Protein AF-L5KT37-F1 (afdb_monomer_lite)

Foldseek 3Di:
DADAACPQVVHRCFLGPPDDFDAPDQDDAPVSPDHHQQNDQPDDDVRHHDDDVVVCCVPPVDDDLVPDDDDQPDALVLLVVLVVVLVVRDDDDDPDDPDDPDDADDPNVDPDPGVPDDDPPPCCLPPRPCVVLPDVSCCVPPNDDPDDDSPDRSGHHPCCNVPDSCPSVSVDRQWFAAADPVRHGDPPDDIDGVVRVPPPCVCCVVVNDTCSVVDDRPDDDDDDD

InterPro domains:
  IPR010255 Haem peroxidase superfamily [SSF48113] (10-214)
  IPR019791 Haem peroxidase, animal-type [PF03098] (9-122)
  IPR019791 Haem peroxidase, animal-type [PR00457] (23-34)
  IPR019791 Haem peroxidase, animal-type [PR00457] (77-92)
  IPR019791 Haem peroxidase, animal-type [PR00457] (162-172)
  IPR019791 Haem peroxidase, animal-type [PS50292] (1-225)
  IPR037120 Haem peroxidase domain superfamily, animal type [G3DSA:1.10.640.10] (5-121)
  IPR037120 Haem peroxidase domain superfamily, animal type [G3DSA:1.10.640.10] (122-216)

Sequence (225 aa):
MRALACFCRDHPRWGASNTALARWLPPVYEDGISEPRGWNPHFLYHGVPLPPVREVTRQVIEVSNEAVTEDDQYTDMLMAWGQYIGHDIAFTPQSVSEAPFGGGADCQLTCENRNPCFPIQIITLRDYVPSILGPEAFGQHVGPYKGYDPTVDPTVSNVFSTAAFRFGHTTVHPVVRRLNASFQEQPGLPPLSLQDAFFSPWRLLKEGTPATLLSLPPQGGAWPP

Radius of gyration: 21.3 Å; chains: 1; bounding box: 50×44×59 Å

Secondary structure (DSSP, 8-state):
----TTSSSSSTTTT-TTSPPB-SS----SSSSSPPTTSSTT--BTTBPPPPHHHHIIIII---GGGPPPPSS--HHHHHHHHHHHHHH-----S----PPS----TTS--S-BTTB----HHIIIIIHHHHHHHHHHHHHT-S-----TTS--PPBHHHHHTGGGGGGGG--SEE--B-TTSSBPTT-PPEEGGGTTT-HHHHHHH---GGGT---SS--PPP-

Organism: Pteropus alecto (NCBI:txid9402)

pLDDT: mean 79.52, std 17.59, range [30.75, 96.69]

Structure (mmCIF, N/CA/C/O backbone):
data_AF-L5KT37-F1
#
_entry.id   AF-L5KT37-F1
#
loop_
_atom_site.group_PDB
_atom_site.id
_atom_site.type_symbol
_atom_site.label_atom_id
_atom_site.label_alt_id
_atom_site.label_comp_id
_atom_site.label_asym_id
_atom_site.label_entity_id
_atom_site.label_seq_id
_atom_site.pdbx_PDB_ins_code
_atom_site.Cartn_x
_atom_site.Cartn_y
_atom_site.Cartn_z
_atom_site.occupancy
_atom_site.B_iso_or_equiv
_atom_site.auth_seq_id
_atom_site.auth_comp_id
_atom_site.auth_asym_id
_atom_site.auth_atom_id
_atom_site.pdbx_PDB_model_num
ATOM 1 N N . MET A 1 1 ? 6.566 12.242 1.525 1.00 46.34 1 MET A N 1
ATOM 2 C CA . MET A 1 1 ? 7.588 11.190 1.384 1.00 46.34 1 MET A CA 1
ATOM 3 C C . MET A 1 1 ? 8.948 11.839 1.216 1.00 46.34 1 MET A C 1
ATOM 5 O O . MET A 1 1 ? 9.106 12.623 0.286 1.00 46.34 1 MET A O 1
ATOM 9 N N . ARG A 1 2 ? 9.884 11.609 2.138 1.00 51.75 2 ARG A N 1
ATOM 10 C CA . ARG A 1 2 ? 11.256 12.129 2.052 1.00 51.75 2 ARG A CA 1
ATOM 11 C C . ARG A 1 2 ? 12.192 10.939 2.217 1.00 51.75 2 ARG A C 1
ATOM 13 O O . ARG A 1 2 ? 12.167 10.311 3.263 1.00 51.75 2 ARG A O 1
ATOM 20 N N . ALA A 1 3 ? 12.973 10.638 1.190 1.00 59.03 3 ALA A N 1
ATOM 21 C CA . ALA A 1 3 ? 14.002 9.608 1.235 1.00 59.03 3 ALA A CA 1
ATOM 22 C C . ALA A 1 3 ? 15.359 10.260 0.955 1.00 59.03 3 ALA A C 1
ATOM 24 O O . ALA A 1 3 ? 15.425 11.238 0.200 1.00 59.03 3 ALA A O 1
ATOM 25 N N . LEU A 1 4 ? 16.420 9.771 1.605 1.00 57.66 4 LEU A N 1
ATOM 26 C CA . LEU A 1 4 ? 17.750 10.372 1.513 1.00 57.66 4 LEU A CA 1
ATOM 27 C C . LEU A 1 4 ? 18.311 10.223 0.093 1.00 57.66 4 LEU A C 1
ATOM 29 O O . LEU A 1 4 ? 18.540 9.115 -0.386 1.00 57.66 4 LEU A O 1
ATOM 33 N N . ALA A 1 5 ? 18.600 11.352 -0.555 1.00 62.25 5 ALA A N 1
ATOM 34 C CA . ALA A 1 5 ? 19.515 11.361 -1.689 1.00 62.25 5 ALA A CA 1
ATOM 35 C C . ALA A 1 5 ? 20.927 10.968 -1.217 1.00 62.25 5 ALA A C 1
ATOM 37 O O . ALA A 1 5 ? 21.286 11.198 -0.061 1.00 62.25 5 ALA A O 1
ATOM 38 N N . CYS A 1 6 ? 21.731 10.397 -2.117 1.00 66.38 6 CYS A N 1
ATOM 39 C CA . CYS A 1 6 ? 23.115 9.977 -1.855 1.00 66.38 6 CYS A CA 1
ATOM 40 C C . CYS A 1 6 ? 23.292 8.812 -0.859 1.00 66.38 6 CYS A C 1
ATOM 42 O O . CYS A 1 6 ? 24.422 8.558 -0.446 1.00 66.38 6 CYS A O 1
ATOM 44 N N . PHE A 1 7 ? 22.227 8.077 -0.507 1.00 72.56 7 PHE A N 1
ATOM 45 C CA . PHE A 1 7 ? 22.347 6.837 0.274 1.00 72.56 7 PHE A CA 1
ATOM 46 C C . PHE A 1 7 ? 23.227 5.804 -0.454 1.00 72.56 7 PHE A C 1
ATOM 48 O O . PHE A 1 7 ? 24.207 5.307 0.099 1.00 72.56 7 PHE A O 1
ATOM 55 N N . CYS A 1 8 ? 22.942 5.563 -1.737 1.00 78.94 8 CYS A N 1
ATOM 56 C CA . CYS A 1 8 ? 23.810 4.795 -2.624 1.00 78.94 8 CYS A CA 1
ATOM 57 C C . CYS A 1 8 ? 24.826 5.737 -3.284 1.00 78.94 8 CYS A C 1
ATOM 59 O O . CYS A 1 8 ? 24.467 6.545 -4.142 1.00 78.94 8 CYS A O 1
ATOM 61 N N . ARG A 1 9 ? 26.105 5.640 -2.896 1.00 79.56 9 ARG A N 1
ATOM 62 C CA . ARG A 1 9 ? 27.172 6.540 -3.375 1.00 79.56 9 ARG A CA 1
ATOM 63 C C . ARG A 1 9 ? 27.336 6.523 -4.897 1.00 79.56 9 ARG A C 1
ATOM 65 O O . ARG A 1 9 ? 27.486 7.581 -5.500 1.00 79.56 9 ARG A O 1
ATOM 72 N N . ASP A 1 10 ? 27.280 5.337 -5.494 1.00 84.44 10 ASP A N 1
ATOM 73 C CA . ASP A 1 10 ? 27.489 5.148 -6.934 1.00 84.44 10 ASP A CA 1
ATOM 74 C C . ASP A 1 10 ? 26.217 5.446 -7.748 1.00 84.44 10 ASP A C 1
ATOM 76 O O . ASP A 1 10 ? 26.286 5.788 -8.929 1.00 84.44 10 ASP A O 1
ATOM 80 N N . HIS A 1 11 ? 25.052 5.421 -7.089 1.00 85.69 11 HIS A N 1
ATOM 81 C CA . HIS A 1 11 ? 23.747 5.732 -7.671 1.00 85.69 11 HIS A CA 1
ATOM 82 C C . HIS A 1 11 ? 22.968 6.728 -6.792 1.00 85.69 11 HIS A C 1
ATOM 84 O O . HIS A 1 11 ? 21.988 6.356 -6.146 1.00 85.69 11 HIS A O 1
ATOM 90 N N . PRO A 1 12 ? 23.333 8.027 -6.785 1.00 82.44 12 PRO A N 1
ATOM 91 C CA . PRO A 1 12 ? 22.829 8.991 -5.796 1.00 82.44 12 PRO A CA 1
ATOM 92 C C . PRO A 1 12 ? 21.312 9.233 -5.794 1.00 82.44 12 PRO A C 1
ATOM 94 O O . PRO A 1 12 ? 20.793 9.852 -4.864 1.00 82.44 12 PRO A O 1
ATOM 97 N N . ARG A 1 13 ? 20.604 8.798 -6.846 1.00 81.75 13 ARG A N 1
ATOM 98 C CA . ARG A 1 13 ? 19.145 8.931 -6.993 1.00 81.75 13 ARG A CA 1
ATOM 99 C C . ARG A 1 13 ? 18.363 7.673 -6.620 1.00 81.75 13 ARG A C 1
ATOM 101 O O . ARG A 1 13 ? 17.139 7.749 -6.554 1.00 81.75 13 ARG A O 1
ATOM 108 N N . TRP A 1 14 ? 19.025 6.542 -6.407 1.00 87.06 14 TRP A N 1
ATOM 109 C CA . TRP A 1 14 ? 18.347 5.311 -6.016 1.00 87.06 14 TRP A CA 1
ATOM 110 C C . TRP A 1 14 ? 17.658 5.469 -4.667 1.00 87.06 14 TRP A C 1
ATOM 112 O O . TRP A 1 14 ? 18.252 5.963 -3.709 1.00 87.06 14 TRP A O 1
ATOM 122 N N . GLY A 1 15 ? 16.376 5.103 -4.627 1.00 81.00 15 GLY A N 1
ATOM 123 C CA . GLY A 1 15 ? 15.530 5.276 -3.449 1.00 81.00 15 GLY A CA 1
ATOM 124 C C . GLY A 1 15 ? 15.210 6.731 -3.083 1.00 81.00 15 GLY A C 1
ATOM 125 O O . GLY A 1 15 ? 14.507 6.946 -2.104 1.00 81.00 15 GLY A O 1
ATOM 126 N N . ALA A 1 16 ? 15.676 7.739 -3.831 1.00 80.88 16 ALA A N 1
ATOM 127 C CA . ALA A 1 16 ? 15.421 9.139 -3.499 1.00 80.88 16 ALA A CA 1
ATOM 128 C C . ALA A 1 16 ? 13.946 9.515 -3.738 1.00 80.88 16 ALA A C 1
ATOM 130 O O . ALA A 1 16 ? 13.315 9.066 -4.697 1.00 80.88 16 ALA A O 1
ATOM 131 N N . SER A 1 17 ? 13.386 10.391 -2.900 1.00 82.25 17 SER A N 1
ATOM 132 C CA . SER A 1 17 ? 11.999 10.853 -3.062 1.00 82.25 17 SER A CA 1
ATOM 133 C C . SER A 1 17 ? 11.811 11.667 -4.345 1.00 82.25 17 SER A C 1
ATOM 135 O O . SER A 1 17 ? 12.748 12.307 -4.818 1.00 82.25 17 SER A O 1
ATOM 137 N N . ASN A 1 18 ? 10.575 11.720 -4.854 1.00 81.44 18 ASN A N 1
ATOM 138 C CA . ASN A 1 18 ? 10.211 12.422 -6.095 1.00 81.44 18 ASN A CA 1
ATOM 139 C C . ASN A 1 18 ? 10.959 11.907 -7.339 1.00 81.44 18 ASN A C 1
ATOM 141 O O . ASN A 1 18 ? 11.189 12.650 -8.292 1.00 81.44 18 ASN A O 1
ATOM 145 N N . THR A 1 19 ? 11.327 10.627 -7.333 1.00 84.06 19 THR A N 1
ATOM 146 C CA . THR A 1 19 ? 11.845 9.909 -8.499 1.00 84.06 19 THR A CA 1
ATOM 147 C C . THR A 1 19 ? 10.800 8.923 -9.022 1.00 84.06 19 THR A C 1
ATOM 149 O O . THR A 1 19 ? 9.806 8.627 -8.354 1.00 84.06 19 THR A O 1
ATOM 152 N N . ALA A 1 20 ? 10.977 8.459 -10.259 1.00 88.38 20 ALA A N 1
ATOM 153 C CA . ALA A 1 20 ? 10.081 7.471 -10.844 1.00 88.38 20 ALA A CA 1
ATOM 154 C C . ALA A 1 20 ? 10.207 6.124 -10.115 1.00 88.38 20 ALA A C 1
ATOM 156 O O . ALA A 1 20 ? 11.307 5.701 -9.771 1.00 88.38 20 ALA A O 1
ATOM 157 N N . LEU A 1 21 ? 9.080 5.431 -9.942 1.00 91.62 21 LEU A N 1
ATOM 158 C CA . LEU A 1 21 ? 9.068 4.060 -9.431 1.00 91.62 21 LEU A CA 1
ATOM 159 C C . LEU A 1 21 ? 9.808 3.123 -10.394 1.00 91.62 21 LEU A C 1
ATOM 161 O O . LEU A 1 21 ? 9.685 3.256 -11.618 1.00 91.62 21 LEU A O 1
ATOM 165 N N . ALA A 1 22 ? 10.505 2.128 -9.846 1.00 94.56 22 ALA A N 1
ATOM 166 C CA . ALA A 1 22 ? 11.183 1.114 -10.640 1.00 94.56 22 ALA A CA 1
ATOM 167 C C . ALA A 1 22 ? 10.171 0.280 -11.442 1.00 94.56 22 ALA A C 1
ATOM 169 O O . ALA A 1 22 ? 9.074 -0.041 -10.973 1.00 94.56 22 ALA A O 1
ATOM 170 N N . ARG A 1 23 ? 10.535 -0.111 -12.664 1.00 95.31 23 ARG A N 1
ATOM 171 C CA . ARG A 1 23 ? 9.732 -1.020 -13.491 1.00 95.31 23 ARG A CA 1
ATOM 172 C C . ARG A 1 23 ? 10.445 -2.360 -13.602 1.00 95.31 23 ARG A C 1
ATOM 174 O O . ARG A 1 23 ? 11.443 -2.466 -14.299 1.00 95.31 23 ARG A O 1
ATOM 181 N N . TRP A 1 24 ? 9.919 -3.375 -12.919 1.00 95.50 24 TRP A N 1
ATOM 182 C CA . TRP A 1 24 ? 10.447 -4.745 -12.996 1.00 95.50 24 TRP A CA 1
ATOM 183 C C . TRP A 1 24 ? 10.088 -5.450 -14.307 1.00 95.50 24 TRP A C 1
ATOM 185 O O . TRP A 1 24 ? 10.783 -6.368 -14.722 1.00 95.50 24 TRP A O 1
ATOM 195 N N . LEU A 1 25 ? 9.020 -5.001 -14.972 1.00 96.50 25 LEU A N 1
ATOM 196 C CA . LEU A 1 25 ? 8.625 -5.426 -16.311 1.00 96.50 25 LEU A CA 1
ATOM 197 C C . LEU A 1 25 ? 8.336 -4.193 -17.180 1.00 96.50 25 LEU A C 1
ATOM 199 O O . LEU A 1 25 ? 7.956 -3.146 -16.633 1.00 96.50 25 LEU A O 1
ATOM 203 N N . PRO A 1 26 ? 8.479 -4.296 -18.517 1.00 96.69 26 PRO A N 1
ATOM 204 C CA . PRO A 1 26 ? 8.072 -3.234 -19.428 1.00 96.69 26 PRO A CA 1
ATOM 205 C C . PRO A 1 26 ? 6.610 -2.815 -19.194 1.00 96.69 26 PRO A C 1
ATOM 207 O O . PRO A 1 26 ? 5.760 -3.676 -18.950 1.00 96.69 26 PRO A O 1
ATOM 210 N N . PRO A 1 27 ? 6.292 -1.508 -19.246 1.00 94.94 27 PRO A N 1
ATOM 211 C CA . PRO A 1 27 ? 4.916 -1.050 -19.117 1.00 94.94 27 PRO A CA 1
ATOM 212 C C . PRO A 1 27 ? 4.071 -1.524 -20.299 1.00 94.94 27 PRO A C 1
ATOM 214 O O . PRO A 1 27 ? 4.565 -1.632 -21.419 1.00 94.94 27 PRO A O 1
ATOM 217 N N . VAL A 1 28 ? 2.781 -1.755 -20.053 1.00 94.94 28 VAL A N 1
ATOM 218 C CA . VAL A 1 28 ? 1.844 -2.178 -21.094 1.00 94.94 28 VAL A CA 1
ATOM 219 C C . VAL A 1 28 ? 0.640 -1.244 -21.112 1.00 94.94 28 VAL A C 1
ATOM 221 O O . VAL A 1 28 ? -0.269 -1.365 -20.292 1.00 94.94 28 VAL A O 1
ATOM 224 N N . TYR A 1 29 ? 0.667 -0.318 -22.062 1.00 92.06 29 TYR A N 1
ATOM 225 C CA . TYR A 1 29 ? -0.398 0.639 -22.360 1.00 92.06 29 TYR A CA 1
ATOM 226 C C . TYR A 1 29 ? -1.150 0.214 -23.627 1.00 92.06 29 TYR A C 1
ATOM 228 O O . TYR A 1 29 ? -0.643 -0.602 -24.398 1.00 92.06 29 TYR A O 1
ATOM 236 N N . GLU A 1 30 ? -2.361 0.726 -23.824 1.00 90.56 30 GLU A N 1
ATOM 237 C CA . GLU A 1 30 ? -3.210 0.405 -24.981 1.00 90.56 30 GLU A CA 1
ATOM 238 C C . GLU A 1 30 ? -2.618 0.942 -26.294 1.00 90.56 30 GLU A C 1
ATOM 240 O O . GLU A 1 30 ? -2.572 0.224 -27.290 1.00 90.56 30 GLU A O 1
ATOM 245 N N . ASP A 1 31 ? -2.057 2.153 -26.251 1.00 86.00 31 ASP A N 1
ATOM 246 C CA . ASP A 1 31 ? -1.315 2.818 -27.335 1.00 86.00 31 ASP A CA 1
ATOM 247 C C . ASP A 1 31 ? 0.192 2.477 -27.347 1.00 86.00 31 ASP A C 1
ATOM 249 O O . ASP A 1 31 ? 0.950 2.969 -28.183 1.00 86.00 31 ASP A O 1
ATOM 253 N N . GLY A 1 32 ? 0.653 1.663 -26.391 1.00 90.75 32 GLY A N 1
ATOM 254 C CA . GLY A 1 32 ? 2.066 1.343 -26.179 1.00 90.75 32 GLY A CA 1
ATOM 255 C C . GLY A 1 32 ? 2.894 2.438 -25.492 1.00 90.75 32 GLY A C 1
ATOM 256 O O . GLY A 1 32 ? 4.088 2.227 -25.276 1.00 90.75 32 GLY A O 1
ATOM 257 N N . ILE A 1 33 ? 2.296 3.572 -25.114 1.00 87.12 33 ILE A N 1
ATOM 258 C CA . ILE A 1 33 ? 3.009 4.722 -24.538 1.00 87.12 33 ILE A CA 1
ATOM 259 C C . ILE A 1 33 ? 2.409 5.153 -23.198 1.00 87.12 33 ILE A C 1
ATOM 261 O O . ILE A 1 33 ? 3.142 5.229 -22.208 1.00 87.12 33 ILE A O 1
ATOM 265 N N . SER A 1 34 ? 1.116 5.473 -23.153 1.00 82.81 34 SER A N 1
ATOM 266 C CA . SER A 1 34 ? 0.513 6.144 -21.994 1.00 82.81 34 SER A CA 1
ATOM 267 C C . SER A 1 34 ? -0.980 5.901 -21.784 1.00 82.81 34 SER A C 1
ATOM 269 O O . SER A 1 34 ? -1.449 6.060 -20.653 1.00 82.81 34 SER A O 1
ATOM 271 N N . GLU A 1 35 ? -1.725 5.499 -22.815 1.00 86.88 35 GLU A N 1
ATOM 272 C CA . GLU A 1 35 ? -3.158 5.236 -22.686 1.00 86.88 35 GLU A CA 1
ATOM 273 C C . GLU A 1 35 ? -3.387 4.002 -21.800 1.00 86.88 35 GLU A C 1
ATOM 275 O O . GLU A 1 35 ? -2.890 2.908 -22.101 1.00 86.88 35 GLU A O 1
ATOM 280 N N . PRO A 1 36 ? -4.108 4.129 -20.671 1.00 88.62 36 PRO A N 1
ATOM 281 C CA . PRO A 1 36 ? -4.397 2.980 -19.830 1.00 88.62 36 PRO A CA 1
ATOM 282 C C . PRO A 1 36 ? -5.270 1.982 -20.594 1.00 88.62 36 PRO A C 1
ATOM 284 O O . PRO A 1 36 ? -6.112 2.352 -21.407 1.00 88.62 36 PRO A O 1
ATOM 287 N N . ARG A 1 37 ? -5.102 0.693 -20.299 1.00 90.38 37 ARG A N 1
ATOM 288 C CA . ARG A 1 37 ? -5.942 -0.345 -20.901 1.00 90.38 37 ARG A CA 1
ATOM 289 C C . ARG A 1 37 ? -7.419 -0.130 -20.561 1.00 90.38 37 ARG A C 1
ATOM 291 O O . ARG A 1 37 ? -7.751 0.071 -19.392 1.00 90.38 37 ARG A O 1
ATOM 298 N N . GLY A 1 38 ? -8.287 -0.224 -21.568 1.00 86.12 38 GLY A N 1
ATOM 299 C CA . GLY A 1 38 ? -9.720 0.040 -21.430 1.00 86.12 38 GLY A CA 1
ATOM 300 C C . GLY A 1 38 ? -10.100 1.508 -21.645 1.00 86.12 38 GLY A C 1
ATOM 301 O O . GLY A 1 38 ? -11.254 1.863 -21.411 1.00 86.12 38 GLY A O 1
ATOM 302 N N . TRP A 1 39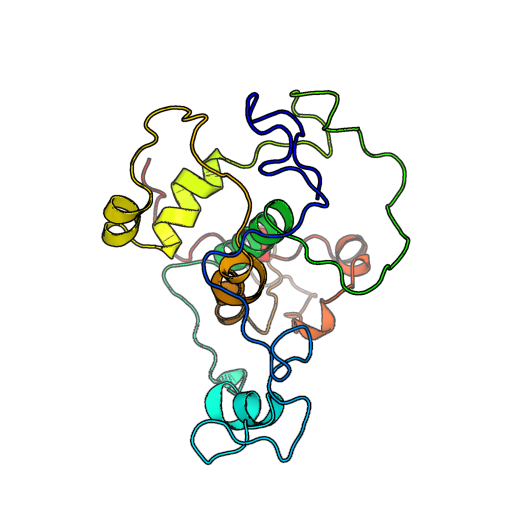 ? -9.158 2.351 -22.087 1.00 85.75 39 TRP A N 1
ATOM 303 C CA . TRP A 1 39 ? -9.435 3.724 -22.511 1.00 85.75 39 TRP A CA 1
ATOM 304 C C . TRP A 1 39 ? -10.385 3.757 -23.715 1.00 85.75 39 TRP A C 1
ATOM 306 O O . TRP A 1 39 ? -11.364 4.504 -23.705 1.00 85.75 39 TRP A O 1
ATOM 316 N N . ASN A 1 40 ? -10.149 2.898 -24.711 1.00 85.25 40 ASN A N 1
ATOM 317 C CA . ASN A 1 40 ? -10.991 2.756 -25.892 1.00 85.25 40 ASN A CA 1
ATOM 318 C C . ASN A 1 40 ? -11.979 1.575 -25.726 1.00 85.25 40 ASN A C 1
ATOM 320 O O . ASN A 1 40 ? -11.566 0.415 -25.798 1.00 85.25 40 ASN A O 1
ATOM 324 N N . PRO A 1 41 ? -13.304 1.812 -25.594 1.00 79.25 41 PRO A N 1
ATOM 325 C CA . PRO A 1 41 ? -14.290 0.757 -25.298 1.00 79.25 41 PRO A CA 1
ATOM 326 C C . PRO A 1 41 ? -14.428 -0.337 -26.368 1.00 79.25 41 PRO A C 1
ATOM 328 O O . PRO A 1 41 ? -14.957 -1.412 -26.097 1.00 79.25 41 PRO A O 1
ATOM 331 N N . HIS A 1 42 ? -13.991 -0.053 -27.596 1.00 87.00 42 HIS A N 1
ATOM 332 C CA . HIS A 1 42 ? -14.036 -0.984 -28.726 1.00 87.00 42 HIS A CA 1
ATOM 333 C C . HIS A 1 42 ? -12.725 -1.754 -28.927 1.00 87.00 42 HIS A C 1
ATOM 335 O O . HIS A 1 42 ? -12.666 -2.629 -29.793 1.00 87.00 42 HIS A O 1
ATOM 341 N N . PHE A 1 43 ? -11.675 -1.436 -28.165 1.00 89.62 43 PHE A N 1
ATOM 342 C CA . PHE A 1 43 ? -10.403 -2.141 -28.255 1.00 89.62 43 PHE A CA 1
ATOM 343 C C . PHE A 1 43 ? -10.532 -3.534 -27.632 1.00 89.62 43 PHE A C 1
ATOM 345 O O . PHE A 1 43 ? -11.040 -3.698 -26.521 1.00 89.62 43 PHE A O 1
ATOM 352 N N . LEU A 1 44 ? -10.071 -4.554 -28.359 1.00 94.31 44 LEU A N 1
ATOM 353 C CA . LEU A 1 44 ? -10.210 -5.951 -27.960 1.00 94.31 44 LEU A CA 1
ATOM 354 C C . LEU A 1 44 ? -8.874 -6.528 -27.497 1.00 94.31 44 LEU A C 1
ATOM 356 O O . LEU A 1 44 ? -7.854 -6.429 -28.175 1.00 94.31 44 LEU A O 1
ATOM 360 N N . TYR A 1 45 ? -8.920 -7.228 -26.373 1.00 92.88 45 TYR A N 1
ATOM 361 C CA . TYR A 1 45 ? -7.820 -7.979 -25.790 1.00 92.88 45 TYR A CA 1
ATOM 362 C C . TYR A 1 45 ? -8.140 -9.466 -25.937 1.00 92.88 45 TYR A C 1
ATOM 364 O O . TYR A 1 45 ? -9.087 -9.958 -25.334 1.00 92.88 45 TYR A O 1
ATOM 372 N N . HIS A 1 46 ? -7.392 -10.188 -26.778 1.00 94.69 46 HIS A N 1
ATOM 373 C CA . HIS A 1 46 ? -7.674 -11.600 -27.095 1.00 94.69 46 HIS A CA 1
ATOM 374 C C . HIS A 1 46 ? -9.126 -11.856 -27.557 1.00 94.69 46 HIS A C 1
ATOM 376 O O . HIS A 1 46 ? -9.726 -12.875 -27.231 1.00 94.69 46 HIS A O 1
ATOM 382 N N . GLY A 1 47 ? -9.690 -10.921 -28.331 1.00 95.31 47 GLY A N 1
ATOM 383 C CA . GLY A 1 47 ? -11.040 -11.030 -28.893 1.00 95.31 47 GLY A CA 1
ATOM 384 C C . GLY A 1 47 ? -12.173 -10.539 -27.987 1.00 95.31 47 GLY A C 1
ATOM 385 O O . GLY A 1 47 ? -13.322 -10.585 -28.415 1.00 95.31 47 GLY A O 1
ATOM 386 N N . VAL A 1 48 ? -11.878 -10.036 -26.781 1.00 94.81 48 VAL A N 1
ATOM 387 C CA . VAL A 1 48 ? -12.889 -9.510 -25.846 1.00 94.81 48 VAL A CA 1
ATOM 388 C C . VAL A 1 48 ? -12.536 -8.103 -25.347 1.00 94.81 48 VAL A C 1
ATOM 390 O O . VAL A 1 48 ? -11.354 -7.805 -25.171 1.00 94.81 48 VAL A O 1
ATOM 393 N N . PRO A 1 49 ? -13.516 -7.209 -25.120 1.00 92.31 49 PRO A N 1
ATOM 394 C CA . PRO A 1 49 ? -13.253 -5.935 -24.459 1.00 92.31 49 PRO A CA 1
ATOM 395 C C . PRO A 1 49 ? -12.937 -6.164 -22.977 1.00 92.31 49 PRO A C 1
ATOM 397 O O . PRO A 1 49 ? -13.384 -7.143 -22.375 1.00 92.31 49 PRO A O 1
ATOM 400 N N . LEU A 1 50 ? -12.186 -5.248 -22.365 1.00 92.62 50 LEU A N 1
ATOM 401 C CA . LEU A 1 50 ? -11.996 -5.285 -20.916 1.00 92.62 50 LEU A CA 1
ATOM 402 C C . LEU A 1 50 ? -13.289 -4.873 -20.201 1.00 92.62 50 LEU A C 1
ATOM 404 O O . LEU A 1 50 ? -13.924 -3.899 -20.613 1.00 92.62 50 LEU A O 1
ATOM 408 N N . PRO A 1 51 ? -13.677 -5.572 -19.120 1.00 91.44 51 PRO A N 1
ATOM 409 C CA . PRO A 1 51 ? -14.840 -5.181 -18.344 1.00 91.44 51 PRO A CA 1
ATOM 410 C C . PRO A 1 51 ? -14.576 -3.857 -17.605 1.00 91.44 51 PRO A C 1
ATOM 412 O O . PRO A 1 51 ? -13.450 -3.610 -17.155 1.00 91.44 51 PRO A O 1
ATOM 415 N N . PRO A 1 52 ? -15.604 -3.017 -17.396 1.00 90.56 52 PRO A N 1
ATOM 416 C CA . PRO A 1 52 ? -15.501 -1.874 -16.501 1.00 90.56 52 PRO A CA 1
ATOM 417 C C . PRO A 1 52 ? -15.069 -2.315 -15.097 1.00 90.56 52 PRO A C 1
ATOM 419 O O . PRO A 1 52 ? -15.659 -3.223 -14.513 1.00 90.56 52 PRO A O 1
ATOM 422 N N . VAL A 1 53 ? -14.097 -1.623 -14.496 1.00 90.56 53 VAL A N 1
ATOM 423 C CA . VAL A 1 53 ? -13.569 -1.980 -13.161 1.00 90.56 53 VAL A CA 1
ATOM 424 C C . VAL A 1 53 ? -14.679 -2.036 -12.103 1.00 90.56 53 VAL A C 1
ATOM 426 O O . VAL A 1 53 ? -14.676 -2.918 -11.249 1.00 90.56 53 VAL A O 1
ATOM 429 N N . ARG A 1 54 ? -15.688 -1.155 -12.195 1.00 87.44 54 ARG A N 1
ATOM 430 C CA . ARG A 1 54 ? -16.843 -1.175 -11.285 1.00 87.44 54 ARG A CA 1
ATOM 431 C C . ARG A 1 54 ? -17.671 -2.451 -11.417 1.00 87.44 54 ARG A C 1
ATOM 433 O O . ARG A 1 54 ? -18.218 -2.906 -10.421 1.00 87.44 54 ARG A O 1
ATOM 440 N N . GLU A 1 55 ? -17.790 -3.011 -12.615 1.00 92.62 55 GLU A N 1
ATOM 441 C CA . GLU A 1 55 ? -18.504 -4.270 -12.824 1.00 92.62 55 GLU A CA 1
ATOM 442 C C . GLU A 1 55 ? -17.744 -5.442 -12.210 1.00 92.62 55 GLU A C 1
ATOM 444 O O . GLU A 1 55 ? -18.351 -6.236 -11.497 1.00 92.62 55 GLU A O 1
ATOM 449 N N . VAL A 1 56 ? -16.417 -5.474 -12.375 1.00 93.06 56 VAL A N 1
ATOM 450 C CA . VAL A 1 56 ? -15.557 -6.450 -11.691 1.00 93.06 56 VAL A CA 1
ATOM 451 C C . VAL A 1 56 ? -15.733 -6.346 -10.176 1.00 93.06 56 VAL A C 1
ATOM 453 O O . VAL A 1 56 ? -15.937 -7.361 -9.519 1.00 93.06 56 VAL A O 1
ATOM 456 N N . THR A 1 57 ? -15.741 -5.132 -9.610 1.00 92.56 57 THR A N 1
ATOM 457 C CA . THR A 1 57 ? -16.007 -4.949 -8.175 1.00 92.56 57 THR A CA 1
ATOM 458 C C . THR A 1 57 ? -17.359 -5.531 -7.774 1.00 92.56 57 THR A C 1
ATOM 460 O O . THR A 1 57 ? -17.406 -6.307 -6.829 1.00 92.56 57 THR A O 1
ATOM 463 N N . ARG A 1 58 ? -18.440 -5.202 -8.493 1.00 92.69 58 ARG A N 1
ATOM 464 C CA . ARG A 1 58 ? -19.787 -5.688 -8.152 1.00 92.69 58 ARG A CA 1
ATOM 465 C C . ARG A 1 58 ? -19.935 -7.205 -8.255 1.00 92.69 58 ARG A C 1
ATOM 467 O O . ARG A 1 58 ? -20.696 -7.798 -7.508 1.00 92.69 58 ARG A O 1
ATOM 474 N N . GLN A 1 59 ? -19.276 -7.827 -9.229 1.00 95.06 59 GLN A N 1
ATOM 475 C CA . GLN A 1 59 ? -19.462 -9.255 -9.504 1.00 95.06 59 GLN A CA 1
ATOM 476 C C . GLN A 1 59 ? -18.493 -10.151 -8.731 1.00 95.06 59 GLN A C 1
ATOM 478 O O . GLN A 1 59 ? -18.808 -11.316 -8.511 1.00 95.06 59 GLN A O 1
ATOM 483 N N . VAL A 1 60 ? -17.317 -9.637 -8.355 1.00 94.56 60 VAL A N 1
ATOM 484 C CA . VAL A 1 60 ? -16.230 -10.451 -7.785 1.00 94.56 60 VAL A CA 1
ATOM 485 C C . VAL A 1 60 ? -15.889 -10.062 -6.347 1.00 94.56 60 VAL A C 1
ATOM 487 O O . VAL A 1 60 ? -15.523 -10.931 -5.565 1.00 94.56 60 VAL A O 1
ATOM 490 N N . ILE A 1 61 ? -15.966 -8.774 -5.997 1.00 92.00 61 ILE A N 1
ATOM 491 C CA . ILE A 1 61 ? -15.455 -8.248 -4.716 1.00 92.00 61 ILE A CA 1
ATOM 492 C C . ILE A 1 61 ? -16.591 -7.890 -3.751 1.00 92.00 61 ILE A C 1
ATOM 494 O O . ILE A 1 61 ? -16.404 -7.942 -2.540 1.00 92.00 61 ILE A O 1
ATOM 498 N N . GLU A 1 62 ? -17.751 -7.482 -4.269 1.00 91.75 62 GLU A N 1
ATOM 499 C CA . GLU A 1 62 ? -18.876 -7.018 -3.461 1.00 91.75 62 GLU A CA 1
ATOM 500 C C . GLU A 1 62 ? -19.366 -8.113 -2.508 1.00 91.75 62 GLU A C 1
ATOM 502 O O . GLU A 1 62 ? -19.772 -9.199 -2.918 1.00 91.75 62 GLU A O 1
ATOM 507 N N . VAL A 1 63 ? -19.332 -7.790 -1.218 1.00 89.69 63 VAL A N 1
ATOM 508 C CA . VAL A 1 63 ? -19.784 -8.631 -0.113 1.00 89.69 63 VAL A CA 1
ATOM 509 C C . VAL A 1 63 ? -20.526 -7.746 0.883 1.00 89.69 63 VAL A C 1
ATOM 511 O O . VAL A 1 63 ? -20.207 -6.563 1.026 1.00 89.69 63 VAL A O 1
ATOM 514 N N . SER A 1 64 ? -21.554 -8.288 1.537 1.00 89.56 64 SER A N 1
ATOM 515 C CA . SER A 1 64 ? -22.305 -7.535 2.541 1.00 89.56 64 SER A CA 1
ATOM 516 C C . SER A 1 64 ? -21.491 -7.394 3.830 1.00 89.56 64 SER A C 1
ATOM 518 O O . SER A 1 64 ? -20.697 -8.272 4.173 1.00 89.56 64 SER A O 1
ATOM 520 N N . ASN A 1 65 ? -21.696 -6.302 4.572 1.00 87.75 65 ASN A N 1
ATOM 521 C CA . ASN A 1 65 ? -20.981 -6.075 5.832 1.00 87.75 65 ASN A CA 1
ATOM 522 C C . ASN A 1 65 ? -21.324 -7.136 6.892 1.00 87.75 65 ASN A C 1
ATOM 524 O O . ASN A 1 65 ? -20.521 -7.395 7.780 1.00 87.75 65 ASN A O 1
ATOM 528 N N . GLU A 1 66 ? -22.494 -7.766 6.793 1.00 86.12 66 GLU A N 1
ATOM 529 C CA . GLU A 1 66 ? -22.940 -8.844 7.683 1.00 86.12 66 GLU A CA 1
ATOM 530 C C . GLU A 1 66 ? -22.203 -10.166 7.428 1.00 86.12 66 GLU A C 1
ATOM 532 O O . GLU A 1 66 ? -22.196 -11.037 8.294 1.00 86.12 66 GLU A O 1
ATOM 537 N N . ALA A 1 67 ? -21.598 -10.324 6.248 1.00 88.06 67 ALA A N 1
ATOM 538 C CA . ALA A 1 67 ? -20.817 -11.500 5.877 1.00 88.06 67 ALA A CA 1
ATOM 539 C C . ALA A 1 67 ? -19.313 -11.341 6.171 1.00 88.06 67 ALA A C 1
ATOM 541 O O . ALA A 1 67 ? -18.542 -12.259 5.895 1.00 88.06 67 ALA A O 1
ATOM 542 N N . VAL A 1 68 ? -18.888 -10.196 6.722 1.00 87.50 68 VAL A N 1
ATOM 543 C CA . VAL A 1 68 ? -17.498 -9.973 7.137 1.00 87.50 68 VAL A CA 1
ATOM 544 C C . VAL A 1 68 ? -17.166 -10.888 8.314 1.00 87.50 68 VAL A C 1
ATOM 546 O O . VAL A 1 68 ? -17.861 -10.900 9.329 1.00 87.50 68 VAL A O 1
ATOM 549 N N . THR A 1 69 ? -16.091 -11.655 8.171 1.00 88.56 69 THR A N 1
ATOM 550 C CA . THR A 1 69 ? -15.544 -12.520 9.219 1.00 88.56 69 THR A CA 1
ATOM 551 C C . THR A 1 69 ? -14.363 -11.840 9.898 1.00 88.56 69 THR A C 1
ATOM 553 O O . THR A 1 69 ? -13.534 -11.232 9.224 1.00 88.56 69 THR A O 1
ATOM 556 N N . GLU A 1 70 ? -14.267 -11.978 11.217 1.00 86.81 70 GLU A N 1
ATOM 557 C CA . GLU A 1 70 ? -13.096 -11.543 11.986 1.00 86.81 70 GLU A CA 1
ATOM 558 C C . GLU A 1 70 ? -11.915 -12.498 11.745 1.00 86.81 70 GLU A C 1
ATOM 560 O O . GLU A 1 70 ? -12.110 -13.694 11.511 1.00 86.81 70 GLU A O 1
ATOM 565 N N . ASP A 1 71 ? -10.699 -11.962 11.821 1.00 86.75 71 ASP A N 1
ATOM 566 C CA . ASP A 1 71 ? -9.460 -12.740 11.833 1.00 86.75 71 ASP A CA 1
ATOM 567 C C . ASP A 1 71 ? -9.102 -13.063 13.293 1.00 86.75 71 ASP A C 1
ATOM 569 O O . ASP A 1 71 ? -9.058 -12.172 14.144 1.00 86.75 71 ASP A O 1
ATOM 573 N N . ASP A 1 72 ? -8.907 -14.342 13.615 1.00 88.38 72 ASP A N 1
ATOM 574 C CA . ASP A 1 72 ? -8.600 -14.794 14.976 1.00 88.38 72 ASP A CA 1
ATOM 575 C C . ASP A 1 72 ? -7.094 -14.800 15.290 1.00 88.38 72 ASP A C 1
ATOM 577 O O . ASP A 1 72 ? -6.705 -14.998 16.445 1.00 88.38 72 ASP A O 1
ATOM 581 N N . GLN A 1 73 ? -6.247 -14.547 14.291 1.00 87.62 73 GLN A N 1
ATOM 582 C CA . GLN A 1 73 ? -4.789 -14.541 14.409 1.00 87.62 73 GLN A CA 1
ATOM 583 C C . GLN A 1 73 ? -4.222 -13.122 14.470 1.00 87.62 73 GLN A C 1
ATOM 585 O O . GLN A 1 73 ? -3.238 -12.878 15.177 1.00 87.62 73 GLN A O 1
ATOM 590 N N . TYR A 1 74 ? -4.837 -12.181 13.754 1.00 88.00 74 TYR A N 1
ATOM 591 C CA . TYR A 1 74 ? -4.331 -10.821 13.602 1.00 88.00 74 TYR A CA 1
ATOM 592 C C . TYR A 1 74 ? -5.314 -9.766 14.100 1.00 88.00 74 TYR A C 1
ATOM 594 O O . TYR A 1 74 ? -6.526 -9.890 13.979 1.00 88.00 74 TYR A O 1
ATOM 602 N N . THR A 1 75 ? -4.777 -8.676 14.650 1.00 87.69 75 THR A N 1
ATOM 603 C CA . THR A 1 75 ? -5.590 -7.528 15.067 1.00 87.69 75 THR A CA 1
ATOM 604 C C . THR A 1 75 ? -5.705 -6.494 13.956 1.00 87.69 75 THR A C 1
ATOM 606 O O . THR A 1 75 ? -4.895 -6.463 13.027 1.00 87.69 75 THR A O 1
ATOM 609 N N . ASP A 1 76 ? -6.639 -5.551 14.114 1.00 86.81 76 ASP A N 1
ATOM 610 C CA . ASP A 1 76 ? -6.781 -4.389 13.225 1.00 86.81 76 ASP A CA 1
ATOM 611 C C . ASP A 1 76 ? -5.481 -3.557 13.109 1.00 86.81 76 ASP A C 1
ATOM 613 O O . ASP A 1 76 ? -5.300 -2.788 12.158 1.00 86.81 76 ASP A O 1
ATOM 617 N N . MET A 1 77 ? -4.540 -3.721 14.052 1.00 87.19 77 MET A N 1
ATOM 618 C CA . MET A 1 77 ? -3.209 -3.116 13.979 1.00 87.19 77 MET A CA 1
ATOM 619 C C . MET A 1 77 ? -2.410 -3.608 12.767 1.00 87.19 77 MET A C 1
ATOM 621 O O . MET A 1 77 ? -1.611 -2.840 12.238 1.00 87.19 77 MET A O 1
ATOM 625 N N . LEU A 1 78 ? -2.629 -4.839 12.286 1.00 89.81 78 LEU A N 1
ATOM 626 C CA . LEU A 1 78 ? -1.976 -5.343 11.073 1.00 89.81 78 LEU A CA 1
ATOM 627 C C . LEU A 1 78 ? -2.298 -4.436 9.876 1.00 89.81 78 LEU A C 1
ATOM 629 O O . LEU A 1 78 ? -1.397 -3.980 9.172 1.00 89.81 78 LEU A O 1
ATOM 633 N N . MET A 1 79 ? -3.579 -4.111 9.690 1.00 90.94 79 MET A N 1
ATOM 634 C CA . MET A 1 79 ? -4.039 -3.209 8.634 1.00 90.94 79 MET A CA 1
ATOM 635 C C . MET A 1 79 ? -3.489 -1.790 8.829 1.00 90.94 79 MET A C 1
ATOM 637 O O . MET A 1 79 ? -2.917 -1.214 7.899 1.00 90.94 79 MET A O 1
ATOM 641 N N . ALA A 1 80 ? -3.600 -1.244 10.045 1.00 89.19 80 ALA A N 1
ATOM 642 C CA . ALA A 1 80 ? -3.141 0.113 10.343 1.00 89.19 80 ALA A CA 1
ATOM 643 C C . ALA A 1 80 ? -1.622 0.272 10.141 1.00 89.19 80 ALA A C 1
ATOM 645 O O . ALA A 1 80 ? -1.172 1.261 9.554 1.00 89.19 80 ALA A O 1
ATOM 646 N N . TRP A 1 81 ? -0.830 -0.715 10.573 1.00 89.88 81 TRP A N 1
ATOM 647 C CA . TRP A 1 81 ? 0.618 -0.743 10.364 1.00 89.88 81 TRP A CA 1
ATOM 648 C C . TRP A 1 81 ? 0.968 -0.881 8.881 1.00 89.88 81 TRP A C 1
ATOM 650 O O . TRP A 1 81 ? 1.836 -0.162 8.387 1.00 89.88 81 TRP A O 1
ATOM 660 N N . GLY A 1 82 ? 0.249 -1.731 8.141 1.00 90.88 82 GLY A N 1
ATOM 661 C CA . GLY A 1 82 ? 0.393 -1.851 6.691 1.00 90.88 82 GLY A CA 1
ATOM 662 C C . GLY A 1 82 ? 0.163 -0.525 5.966 1.00 90.88 82 GLY A C 1
ATOM 663 O O . GLY A 1 82 ? 0.982 -0.124 5.138 1.00 90.88 82 GLY A O 1
ATOM 664 N N . GLN A 1 83 ? -0.890 0.213 6.326 1.00 89.75 83 GLN A N 1
ATOM 665 C CA . GLN A 1 83 ? -1.149 1.543 5.768 1.00 89.75 83 GLN A CA 1
ATOM 666 C C . GLN A 1 83 ? -0.054 2.554 6.147 1.00 89.75 83 GLN A C 1
ATOM 668 O O . GLN A 1 83 ? 0.400 3.317 5.292 1.00 89.75 83 GLN A O 1
ATOM 673 N N . TYR A 1 84 ? 0.398 2.542 7.405 1.00 87.38 84 TYR A N 1
ATOM 674 C CA . TYR A 1 84 ? 1.471 3.413 7.887 1.00 87.38 84 TYR A CA 1
ATOM 675 C C . TYR A 1 84 ? 2.779 3.201 7.112 1.00 87.38 84 TYR A C 1
ATOM 677 O O . TYR A 1 84 ? 3.345 4.161 6.590 1.00 87.38 84 TYR A O 1
ATOM 685 N N . ILE A 1 85 ? 3.210 1.946 6.950 1.00 86.38 85 ILE A N 1
ATOM 6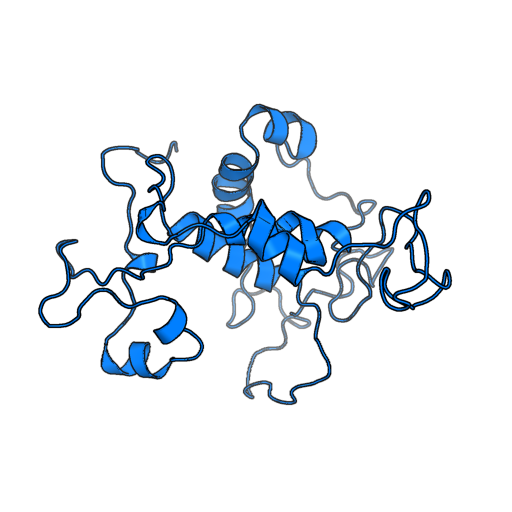86 C CA . ILE A 1 85 ? 4.405 1.593 6.172 1.00 86.38 85 ILE A CA 1
ATOM 687 C C . ILE A 1 85 ? 4.214 1.871 4.683 1.00 86.38 85 ILE A C 1
ATOM 689 O O . ILE A 1 85 ? 5.134 2.356 4.028 1.00 86.38 85 ILE A O 1
ATOM 693 N N . GLY A 1 86 ? 3.019 1.637 4.139 1.00 84.38 86 GLY A N 1
ATOM 694 C CA . GLY A 1 86 ? 2.709 1.990 2.754 1.00 84.38 86 GLY A CA 1
ATOM 695 C C . GLY A 1 86 ? 2.951 3.474 2.490 1.00 84.38 86 GLY A C 1
ATOM 696 O O . GLY A 1 86 ? 3.590 3.827 1.501 1.00 84.38 86 GLY A O 1
ATOM 697 N N . HIS A 1 87 ? 2.525 4.330 3.422 1.00 84.75 87 HIS A N 1
ATOM 698 C CA . HIS A 1 87 ? 2.737 5.777 3.365 1.00 84.75 87 HIS A CA 1
ATOM 699 C C . HIS A 1 87 ? 4.182 6.226 3.635 1.00 84.75 87 HIS A C 1
ATOM 701 O O . HIS A 1 87 ? 4.516 7.361 3.285 1.00 84.75 87 HIS A O 1
ATOM 707 N N . ASP A 1 88 ? 5.028 5.379 4.224 1.00 81.00 88 ASP A N 1
ATOM 708 C CA . ASP A 1 88 ? 6.469 5.625 4.360 1.00 81.00 88 ASP A CA 1
ATOM 709 C C . ASP A 1 88 ? 7.230 5.241 3.078 1.00 81.00 88 ASP A C 1
ATOM 711 O O . ASP A 1 88 ? 8.071 5.999 2.593 1.00 81.00 88 ASP A O 1
ATOM 715 N N . ILE A 1 89 ? 6.865 4.104 2.473 1.00 81.00 89 ILE A N 1
ATOM 716 C CA . ILE A 1 89 ? 7.560 3.514 1.321 1.00 81.00 89 ILE A CA 1
ATOM 717 C C . ILE A 1 89 ? 7.185 4.194 0.001 1.00 81.00 89 ILE A C 1
ATOM 719 O O . ILE A 1 89 ? 8.068 4.529 -0.790 1.00 81.00 89 ILE A O 1
ATOM 723 N N . ALA A 1 90 ? 5.891 4.365 -0.290 1.00 74.56 90 ALA A N 1
ATOM 724 C CA . ALA A 1 90 ? 5.459 4.957 -1.554 1.00 74.56 90 ALA A CA 1
ATOM 725 C C . ALA A 1 90 ? 4.203 5.838 -1.456 1.00 74.56 90 ALA A C 1
ATOM 727 O O . ALA A 1 90 ? 3.173 5.468 -0.905 1.00 74.56 90 ALA A O 1
ATOM 728 N N . PHE A 1 91 ? 4.266 7.008 -2.090 1.00 78.06 91 PHE A N 1
ATOM 729 C CA . PHE A 1 91 ? 3.113 7.860 -2.352 1.00 78.06 91 PHE A CA 1
ATOM 730 C C . PHE A 1 91 ? 3.149 8.271 -3.820 1.00 78.06 91 PHE A C 1
ATOM 732 O O . PHE A 1 91 ? 4.088 8.935 -4.258 1.00 78.06 91 PHE A O 1
ATOM 739 N N . THR A 1 92 ? 2.147 7.855 -4.596 1.00 65.62 92 THR A N 1
ATOM 740 C CA . THR A 1 92 ? 1.980 8.284 -5.990 1.00 65.62 92 THR A CA 1
ATOM 741 C C . THR A 1 92 ? 1.000 9.454 -6.015 1.00 65.62 92 THR A C 1
ATOM 743 O O . THR A 1 92 ? -0.205 9.217 -5.911 1.00 65.62 92 THR A O 1
ATOM 746 N N . PRO A 1 93 ? 1.477 10.710 -6.099 1.00 62.66 93 PRO A N 1
ATOM 747 C CA . PRO A 1 93 ? 0.584 11.858 -6.113 1.00 62.66 93 PRO A CA 1
ATOM 748 C C . PRO A 1 93 ? -0.309 11.796 -7.355 1.00 62.66 93 PRO A C 1
ATOM 750 O O . PRO A 1 93 ? 0.176 11.681 -8.479 1.00 62.66 93 PRO A O 1
ATOM 753 N N . GLN A 1 94 ? -1.619 11.890 -7.154 1.00 50.25 94 GLN A N 1
ATOM 754 C CA . GLN A 1 94 ? -2.538 12.345 -8.197 1.00 50.25 94 GLN A CA 1
ATOM 755 C C . GLN A 1 94 ? -2.494 13.884 -8.180 1.00 50.25 94 GLN A C 1
ATOM 757 O O . GLN A 1 94 ? -2.242 14.447 -7.118 1.00 50.25 94 GLN A O 1
ATOM 762 N N . SER A 1 95 ? -2.614 14.537 -9.344 1.00 37.19 95 SER A N 1
ATOM 763 C CA . SER A 1 95 ? -2.456 15.993 -9.580 1.00 37.19 95 SER A CA 1
ATOM 764 C C . SER A 1 95 ? -2.580 16.893 -8.335 1.00 37.19 95 SER A C 1
ATOM 766 O O . SER A 1 95 ? -3.572 16.826 -7.614 1.00 37.19 95 SER A O 1
ATOM 768 N N . VAL A 1 96 ? -1.560 17.733 -8.124 1.00 37.44 96 VAL A N 1
ATOM 769 C CA . VAL A 1 96 ? -1.237 18.461 -6.883 1.00 37.44 96 VAL A CA 1
ATOM 770 C C . VAL A 1 96 ? -2.430 19.040 -6.107 1.00 37.44 96 VAL A C 1
ATOM 772 O O . VAL A 1 96 ? -3.136 19.925 -6.575 1.00 37.44 96 VAL A O 1
ATOM 775 N N . SER A 1 97 ? -2.557 18.618 -4.847 1.00 33.19 97 SER A N 1
ATOM 776 C CA . SER A 1 97 ? -3.075 19.470 -3.776 1.00 33.19 97 SER A CA 1
ATOM 777 C C . SER A 1 97 ? -1.877 20.145 -3.106 1.00 33.19 97 SER A C 1
ATOM 779 O O . SER A 1 97 ? -1.083 19.484 -2.434 1.00 33.19 97 SER A O 1
ATOM 781 N N . GLU A 1 98 ? -1.728 21.455 -3.296 1.00 41.28 98 GLU A N 1
ATOM 782 C CA . GLU A 1 98 ? -0.735 22.278 -2.599 1.00 41.28 98 GLU A CA 1
ATOM 783 C C . GLU A 1 98 ? -1.161 22.510 -1.144 1.00 41.28 98 GLU A C 1
ATOM 785 O O . GLU A 1 98 ? -1.829 23.487 -0.822 1.00 41.28 98 GLU A O 1
ATOM 790 N N . ALA A 1 99 ? -0.783 21.607 -0.240 1.00 39.59 99 ALA A N 1
ATOM 791 C CA . ALA A 1 99 ? -0.762 21.918 1.188 1.00 39.59 99 ALA A CA 1
ATOM 792 C C . ALA A 1 99 ? 0.219 21.012 1.946 1.00 39.59 99 ALA A C 1
ATOM 794 O O . ALA A 1 99 ? -0.181 19.977 2.482 1.00 39.59 99 ALA A O 1
ATOM 795 N N . PRO A 1 100 ? 1.508 21.373 2.065 1.00 50.59 100 PRO A N 1
ATOM 796 C CA . PRO A 1 100 ? 2.309 20.896 3.173 1.00 50.59 100 PRO A CA 1
ATOM 797 C C . PRO A 1 100 ? 2.061 21.824 4.367 1.00 50.59 100 PRO A C 1
ATOM 799 O O . PRO A 1 100 ? 2.361 23.016 4.311 1.00 50.59 100 PRO A O 1
ATOM 802 N N . PHE A 1 101 ? 1.527 21.275 5.460 1.00 48.28 101 PHE A N 1
ATOM 803 C CA . PHE A 1 101 ? 1.567 21.930 6.766 1.00 48.28 101 PHE A CA 1
ATOM 804 C C . PHE A 1 101 ? 3.012 22.377 7.046 1.00 48.28 101 PHE A C 1
ATOM 806 O O . PHE A 1 101 ? 3.942 21.568 7.045 1.00 48.28 101 PHE A O 1
ATOM 813 N N . GLY A 1 102 ? 3.198 23.689 7.193 1.00 45.38 102 GLY A N 1
ATOM 814 C CA . GLY A 1 102 ? 4.505 24.315 7.339 1.00 45.38 102 GLY A CA 1
ATOM 815 C C . GLY A 1 102 ? 5.219 23.896 8.626 1.00 45.38 102 GLY A C 1
ATOM 816 O O . GLY A 1 102 ? 4.599 23.794 9.681 1.00 45.38 102 GLY A O 1
ATOM 817 N N . GLY A 1 103 ? 6.539 23.702 8.534 1.00 52.97 103 GLY A N 1
ATOM 818 C CA . GLY A 1 103 ? 7.436 23.694 9.699 1.00 52.97 103 GLY A CA 1
ATOM 819 C C . GLY A 1 103 ? 8.155 22.385 10.052 1.00 52.97 103 GLY A C 1
ATOM 820 O O . GLY A 1 103 ? 8.790 22.335 11.099 1.00 52.97 103 GLY A O 1
ATOM 821 N N . GLY A 1 104 ? 8.095 21.333 9.229 1.00 55.59 104 GLY A N 1
ATOM 822 C CA . GLY A 1 104 ? 8.830 20.081 9.489 1.00 55.59 104 GLY A CA 1
ATOM 823 C C . GLY A 1 104 ? 10.328 20.152 9.149 1.00 55.59 104 GLY A C 1
ATOM 824 O O . GLY A 1 104 ? 10.702 20.757 8.142 1.00 55.59 104 GLY A O 1
ATOM 825 N N . ALA A 1 105 ? 11.175 19.506 9.963 1.00 56.78 105 ALA A N 1
ATOM 826 C CA . ALA A 1 105 ? 12.623 19.401 9.751 1.00 56.78 105 ALA A CA 1
ATOM 827 C C . ALA A 1 105 ? 12.985 18.799 8.377 1.00 56.78 105 ALA A C 1
ATOM 829 O O . ALA A 1 105 ? 12.244 17.981 7.823 1.00 56.78 105 ALA A O 1
ATOM 830 N N . ASP A 1 106 ? 14.137 19.195 7.825 1.00 57.59 106 ASP A N 1
ATOM 831 C CA . ASP A 1 106 ? 14.655 18.611 6.591 1.00 57.59 106 ASP A CA 1
ATOM 832 C C . ASP A 1 106 ? 15.452 17.330 6.848 1.00 57.59 106 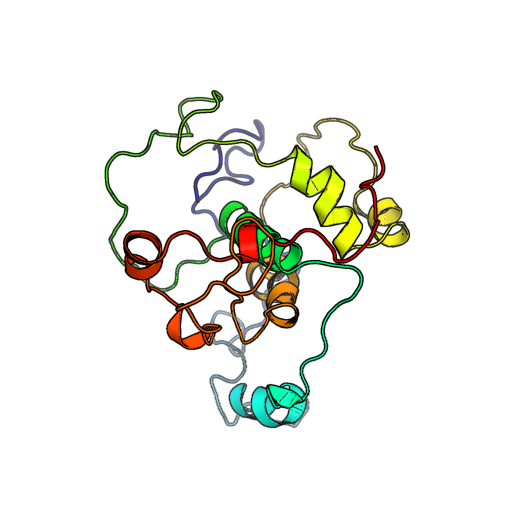ASP A C 1
ATOM 834 O O . ASP A 1 106 ? 16.621 17.376 7.225 1.00 57.59 106 ASP A O 1
ATOM 838 N N . CYS A 1 107 ? 14.810 16.179 6.621 1.00 53.66 107 CYS A N 1
ATOM 839 C CA . CYS A 1 107 ? 15.426 14.858 6.771 1.00 53.66 107 CYS A CA 1
ATOM 840 C C . CYS A 1 107 ? 16.614 14.615 5.821 1.00 53.66 107 CYS A C 1
ATOM 842 O O . CYS A 1 107 ? 17.312 13.621 5.981 1.00 53.66 107 CYS A O 1
ATOM 844 N N . GLN A 1 108 ? 16.867 15.493 4.842 1.00 51.00 108 GLN A N 1
ATOM 845 C CA . GLN A 1 108 ? 18.088 15.428 4.028 1.00 51.00 108 GLN A CA 1
ATOM 846 C C . GLN A 1 108 ? 19.338 15.910 4.779 1.00 51.00 108 GLN A C 1
ATOM 848 O O . GLN A 1 108 ? 20.453 15.634 4.344 1.00 51.00 108 GLN A O 1
ATOM 853 N N . LEU A 1 109 ? 19.166 16.633 5.891 1.00 58.56 109 LEU A N 1
ATOM 854 C CA . LEU A 1 109 ? 20.252 17.303 6.610 1.00 58.56 109 LEU A CA 1
ATOM 855 C C . LEU A 1 109 ? 20.577 16.660 7.967 1.00 58.56 109 LEU A C 1
ATOM 857 O O . LEU A 1 109 ? 21.436 17.168 8.686 1.00 58.56 109 LEU A O 1
ATOM 861 N N . THR A 1 110 ? 19.896 15.575 8.353 1.00 53.47 110 THR A N 1
ATOM 862 C CA . THR A 1 110 ? 20.132 14.907 9.641 1.00 53.47 110 THR A CA 1
ATOM 863 C C . THR A 1 110 ? 19.752 13.426 9.620 1.00 53.47 110 THR A C 1
ATOM 865 O O . THR A 1 110 ? 18.759 13.039 9.010 1.00 53.47 110 THR A O 1
ATOM 868 N N . CYS A 1 111 ? 20.541 12.613 10.328 1.00 52.38 111 CYS A N 1
ATOM 869 C CA . CYS A 1 111 ? 20.264 11.200 10.613 1.00 52.38 111 CYS A CA 1
ATOM 870 C C . CYS A 1 111 ? 19.729 10.985 12.044 1.00 52.38 111 CYS A C 1
ATOM 872 O O . CYS A 1 111 ? 19.602 9.848 12.495 1.00 52.38 111 CYS A O 1
ATOM 874 N N . GLU A 1 112 ? 19.471 12.063 12.789 1.00 52.91 112 GLU A N 1
ATOM 875 C CA . GLU A 1 112 ? 18.964 12.002 14.159 1.00 52.91 112 GLU A CA 1
ATOM 876 C C . GLU A 1 112 ? 17.450 11.757 14.184 1.00 52.91 112 GLU A C 1
ATOM 878 O O . GLU A 1 112 ? 16.709 12.229 13.321 1.00 52.91 112 GLU A O 1
ATOM 883 N N . ASN A 1 113 ? 16.982 11.057 15.220 1.00 50.94 113 ASN A N 1
ATOM 884 C CA . ASN A 1 113 ? 15.564 10.794 15.457 1.00 50.94 113 ASN A CA 1
ATOM 885 C C . ASN A 1 113 ? 14.842 12.099 15.835 1.00 50.94 113 ASN A C 1
ATOM 887 O O . ASN A 1 113 ? 14.823 12.500 17.002 1.00 50.94 113 ASN A O 1
ATOM 891 N N . ARG A 1 114 ? 14.280 12.801 14.850 1.00 53.28 114 ARG A N 1
ATOM 892 C CA . ARG A 1 114 ? 13.721 14.143 15.039 1.00 53.28 114 ARG A CA 1
ATOM 893 C C . ARG A 1 114 ? 12.475 14.297 14.194 1.00 53.28 114 ARG A C 1
ATOM 895 O O . ARG A 1 114 ? 12.556 14.160 12.987 1.00 53.28 114 ARG A O 1
ATOM 902 N N . ASN A 1 115 ? 11.341 14.635 14.803 1.00 44.41 115 ASN A N 1
ATOM 903 C CA . ASN A 1 115 ? 10.073 14.822 14.090 1.00 44.41 115 ASN A CA 1
ATOM 904 C C . ASN A 1 115 ? 10.250 15.720 12.835 1.00 44.41 115 ASN A C 1
ATOM 906 O O . ASN A 1 115 ? 10.719 16.854 12.991 1.00 44.41 115 ASN A O 1
ATOM 910 N N . PRO A 1 116 ? 9.906 15.257 11.609 1.00 49.75 116 PRO A N 1
ATOM 911 C CA . PRO A 1 116 ? 9.178 14.021 11.257 1.00 49.75 116 PRO A CA 1
ATOM 912 C C . PRO A 1 116 ? 10.047 12.811 10.830 1.00 49.75 116 PRO A C 1
ATOM 914 O O . PRO A 1 116 ? 9.514 11.827 10.328 1.00 49.75 116 PRO A O 1
ATOM 917 N N . CYS A 1 117 ? 11.366 12.873 10.981 1.00 50.56 117 CYS A N 1
ATOM 918 C CA . CYS A 1 117 ? 12.341 11.863 10.571 1.00 50.56 117 CYS A CA 1
ATOM 919 C C . CYS A 1 117 ? 12.513 10.772 11.655 1.00 50.56 117 CYS A C 1
ATOM 921 O O . CYS A 1 117 ? 13.167 11.005 12.674 1.00 50.56 117 CYS A O 1
ATOM 923 N N . PHE A 1 118 ? 11.940 9.583 11.429 1.00 55.22 118 PHE A N 1
ATOM 924 C CA . PHE A 1 118 ? 12.068 8.405 12.301 1.00 55.22 118 PHE A CA 1
ATOM 925 C C . PHE A 1 118 ? 12.395 7.147 11.468 1.00 55.22 118 PHE A C 1
ATOM 927 O O . PHE A 1 118 ? 11.737 6.935 10.452 1.00 55.22 118 PHE A O 1
ATOM 934 N N . PRO A 1 119 ? 13.361 6.286 11.851 1.00 53.94 119 PRO A N 1
ATOM 935 C CA . PRO A 1 119 ? 13.632 5.036 11.151 1.00 53.94 119 PRO A CA 1
ATOM 936 C C . PRO A 1 119 ? 12.646 3.942 11.593 1.00 53.94 119 PRO A C 1
ATOM 938 O O . PRO A 1 119 ? 12.656 3.511 12.746 1.00 53.94 119 PRO A O 1
ATOM 941 N N . ILE A 1 120 ? 11.816 3.448 10.668 1.00 57.88 120 ILE A N 1
ATOM 942 C CA . ILE A 1 120 ? 10.741 2.470 10.944 1.00 57.88 120 ILE A CA 1
ATOM 943 C C . ILE A 1 120 ? 11.162 1.038 10.544 1.00 57.88 120 ILE A C 1
ATOM 945 O O . ILE A 1 120 ? 10.426 0.290 9.902 1.00 57.88 120 ILE A O 1
ATOM 949 N N . GLN A 1 121 ? 12.386 0.626 10.880 1.00 61.75 121 GLN A N 1
ATOM 950 C CA . GLN A 1 121 ? 12.924 -0.644 10.361 1.00 61.75 121 GLN A CA 1
ATOM 951 C C . GLN A 1 121 ? 12.661 -1.861 11.261 1.00 61.75 121 GLN A C 1
ATOM 953 O O . GLN A 1 121 ? 12.411 -2.945 10.740 1.00 61.75 121 GLN A O 1
ATOM 958 N N . ILE A 1 122 ? 12.670 -1.705 12.593 1.00 73.56 122 ILE A N 1
ATOM 959 C CA . ILE A 1 122 ? 12.655 -2.859 13.514 1.00 73.56 122 ILE A CA 1
ATOM 960 C C . ILE A 1 122 ? 11.314 -3.599 13.478 1.00 73.56 122 ILE A C 1
ATOM 962 O O . ILE A 1 122 ? 11.290 -4.778 13.149 1.00 73.56 122 ILE A O 1
ATOM 966 N N . ILE A 1 123 ? 10.202 -2.916 13.764 1.00 82.06 123 ILE A N 1
ATOM 967 C CA . ILE A 1 123 ? 8.871 -3.550 13.830 1.00 82.06 123 ILE A CA 1
ATOM 968 C C . ILE A 1 123 ? 8.478 -4.122 12.459 1.00 82.06 123 ILE A C 1
ATOM 970 O O . ILE A 1 123 ? 7.945 -5.223 12.354 1.00 82.06 123 ILE A O 1
ATOM 974 N N . THR A 1 124 ? 8.804 -3.407 11.381 1.00 85.88 124 THR A N 1
ATOM 975 C CA . THR A 1 124 ? 8.447 -3.812 10.018 1.00 85.88 124 THR A CA 1
ATOM 976 C C . THR A 1 124 ? 9.117 -5.119 9.606 1.00 85.88 124 THR A C 1
ATOM 978 O O . THR A 1 124 ? 8.430 -6.034 9.163 1.00 85.88 124 THR A O 1
ATOM 981 N N . LEU A 1 125 ? 10.441 -5.233 9.754 1.00 85.94 125 LEU A N 1
ATOM 982 C CA . LEU A 1 125 ? 11.179 -6.416 9.297 1.00 85.94 125 LEU A CA 1
ATOM 983 C C . LEU A 1 125 ? 11.149 -7.578 10.296 1.00 85.94 125 LEU A C 1
ATOM 985 O O . LEU A 1 125 ? 11.255 -8.725 9.868 1.00 85.94 125 LEU A O 1
ATOM 989 N N . ARG A 1 126 ? 11.007 -7.298 11.598 1.00 86.56 126 ARG A N 1
ATOM 990 C CA . ARG A 1 126 ? 10.945 -8.330 12.644 1.00 86.56 126 ARG A CA 1
ATOM 991 C C . ARG A 1 126 ? 9.543 -8.915 12.811 1.00 86.56 126 ARG A C 1
ATOM 993 O O . ARG A 1 126 ? 9.429 -10.126 12.938 1.00 86.56 126 ARG A O 1
ATOM 1000 N N . ASP A 1 127 ? 8.503 -8.078 12.802 1.00 88.69 127 ASP A N 1
ATOM 1001 C CA . ASP A 1 127 ? 7.152 -8.494 13.212 1.00 88.69 127 ASP A CA 1
ATOM 1002 C C . ASP A 1 127 ? 6.188 -8.547 12.021 1.00 88.69 127 ASP A C 1
ATOM 1004 O O . ASP A 1 127 ? 5.544 -9.566 11.767 1.00 88.69 127 ASP A O 1
ATOM 1008 N N . TYR A 1 128 ? 6.102 -7.455 11.256 1.00 90.88 128 TYR A N 1
ATOM 1009 C CA . TYR A 1 128 ? 5.080 -7.306 10.218 1.00 90.88 128 TYR A CA 1
ATOM 1010 C C . TYR A 1 128 ? 5.353 -8.171 8.981 1.00 90.88 128 TYR A C 1
ATOM 1012 O O . TYR A 1 128 ? 4.505 -8.962 8.575 1.00 90.88 128 TYR A O 1
ATOM 1020 N N . VAL A 1 129 ? 6.538 -8.055 8.373 1.00 91.75 129 VAL A N 1
ATOM 1021 C CA . VAL A 1 129 ? 6.861 -8.757 7.119 1.00 91.75 129 VAL A CA 1
ATOM 1022 C C . VAL A 1 129 ? 6.798 -10.286 7.271 1.00 91.75 129 VAL A C 1
ATOM 1024 O O . VAL A 1 129 ? 6.177 -10.918 6.414 1.00 91.75 129 VAL A O 1
ATOM 1027 N N . PRO A 1 130 ? 7.340 -10.907 8.339 1.00 92.06 130 PRO A N 1
ATOM 1028 C CA . PRO A 1 130 ? 7.161 -12.342 8.564 1.00 92.06 130 PRO A CA 1
ATOM 1029 C C . PRO A 1 130 ? 5.698 -12.753 8.753 1.00 92.06 130 PRO A C 1
ATOM 1031 O O . PRO A 1 130 ? 5.312 -13.815 8.273 1.00 92.06 130 PRO A O 1
ATOM 1034 N N . SER A 1 131 ? 4.881 -11.916 9.402 1.00 92.19 131 SER A N 1
ATOM 1035 C CA . SER A 1 131 ? 3.449 -12.183 9.598 1.00 92.19 131 SER A CA 1
ATOM 1036 C C . SER A 1 131 ? 2.672 -12.181 8.281 1.00 92.19 131 SER A C 1
ATOM 1038 O O . SER A 1 131 ? 1.792 -13.010 8.096 1.00 92.19 131 SER A O 1
ATOM 1040 N N . ILE A 1 132 ? 3.022 -11.289 7.349 1.00 93.44 132 ILE A N 1
ATOM 1041 C CA . ILE A 1 132 ? 2.377 -11.209 6.030 1.00 93.44 132 ILE A CA 1
ATOM 1042 C C . ILE A 1 132 ? 2.847 -12.321 5.086 1.00 93.44 132 ILE A C 1
ATOM 1044 O O . ILE A 1 132 ? 2.042 -12.889 4.353 1.00 93.44 132 ILE A O 1
ATOM 1048 N N . LEU A 1 133 ? 4.152 -12.606 5.053 1.00 94.12 133 LEU A N 1
ATOM 1049 C CA . LEU A 1 133 ? 4.721 -13.580 4.115 1.00 94.12 133 LEU A CA 1
ATOM 1050 C C . LEU A 1 133 ? 4.589 -15.027 4.606 1.00 94.12 133 LEU A C 1
ATOM 1052 O O . LEU A 1 133 ? 4.569 -15.954 3.799 1.00 94.12 133 LEU A O 1
ATOM 1056 N N . GLY A 1 134 ? 4.543 -15.230 5.920 1.00 93.94 134 GLY A N 1
ATOM 1057 C CA . GLY A 1 134 ? 4.754 -16.533 6.531 1.00 93.94 134 GLY A CA 1
ATOM 1058 C C . GLY A 1 134 ? 6.235 -16.954 6.528 1.00 93.94 134 GLY A C 1
ATOM 1059 O O . GLY A 1 134 ? 7.069 -16.385 5.814 1.00 93.94 134 GLY A O 1
ATOM 1060 N N . PRO A 1 135 ? 6.597 -17.968 7.333 1.00 92.69 135 PRO A N 1
ATOM 1061 C CA . PRO A 1 135 ? 7.992 -18.328 7.591 1.00 92.69 135 PRO A CA 1
ATOM 1062 C C . PRO A 1 135 ? 8.736 -18.848 6.352 1.00 92.69 135 PRO A C 1
ATOM 1064 O O . PRO A 1 135 ? 9.918 -18.552 6.182 1.00 92.69 135 PRO A O 1
ATOM 1067 N N . GLU A 1 136 ? 8.060 -19.597 5.476 1.00 95.31 136 GLU A N 1
ATOM 1068 C CA . GLU A 1 136 ? 8.668 -20.178 4.272 1.00 95.31 136 GLU A CA 1
ATOM 1069 C C . GLU A 1 136 ? 9.048 -19.093 3.257 1.00 95.31 136 GLU A C 1
ATOM 1071 O O . GLU A 1 136 ? 10.220 -18.962 2.895 1.00 95.31 136 GLU A O 1
ATOM 1076 N N . ALA A 1 137 ? 8.089 -18.247 2.867 1.00 96.38 137 ALA A N 1
ATOM 1077 C CA . ALA A 1 137 ? 8.342 -17.163 1.923 1.00 96.38 137 ALA A CA 1
ATOM 1078 C C . ALA A 1 137 ? 9.276 -16.096 2.513 1.00 96.38 137 ALA A C 1
ATOM 1080 O O . ALA A 1 137 ? 10.118 -15.560 1.789 1.00 96.38 137 ALA A O 1
ATOM 1081 N N . PHE A 1 138 ? 9.199 -15.819 3.823 1.00 94.62 138 PHE A N 1
ATOM 1082 C CA . PHE A 1 138 ? 10.167 -14.945 4.487 1.00 94.62 138 PHE A CA 1
ATOM 1083 C C . PHE A 1 138 ? 11.586 -15.506 4.377 1.00 94.62 138 PHE A C 1
ATOM 1085 O O . PHE A 1 138 ? 12.492 -14.785 3.959 1.00 94.62 138 PHE A O 1
ATOM 1092 N N . GLY A 1 139 ? 11.787 -16.787 4.699 1.00 94.19 139 GLY A N 1
ATOM 1093 C CA . GLY A 1 139 ? 13.094 -17.43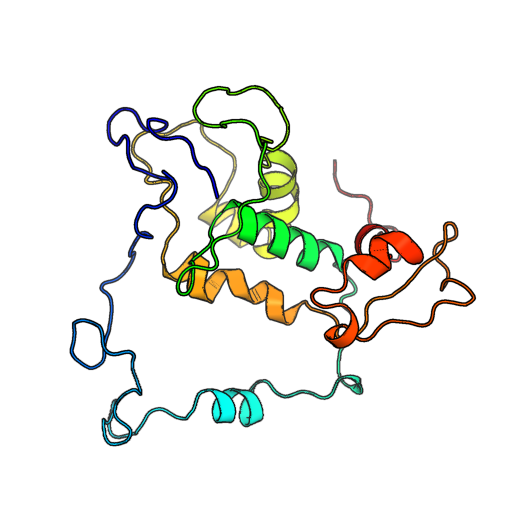9 4.602 1.00 94.19 139 GLY A CA 1
ATOM 1094 C C . GLY A 1 139 ? 13.642 -17.480 3.174 1.00 94.19 139 GLY A C 1
ATOM 1095 O O . GLY A 1 139 ? 14.844 -17.303 2.974 1.00 94.19 139 GLY A O 1
ATOM 1096 N N . GLN A 1 140 ? 12.765 -17.664 2.185 1.00 95.88 140 GLN A N 1
ATOM 1097 C CA . GLN A 1 140 ? 13.141 -17.737 0.776 1.00 95.88 140 GLN A CA 1
ATOM 1098 C C . GLN A 1 140 ? 13.463 -16.368 0.157 1.00 95.88 140 GLN A C 1
ATOM 1100 O O . GLN A 1 140 ? 14.400 -16.269 -0.636 1.00 95.88 140 GLN A O 1
ATOM 1105 N N . HIS A 1 141 ? 12.689 -15.328 0.479 1.00 93.88 141 HIS A N 1
ATOM 1106 C CA . HIS A 1 141 ? 12.735 -14.052 -0.246 1.00 93.88 141 HIS A CA 1
ATOM 1107 C C . HIS A 1 141 ? 13.359 -12.890 0.530 1.00 93.88 141 HIS A C 1
ATOM 1109 O O . HIS A 1 141 ? 13.872 -11.969 -0.102 1.00 93.88 141 HIS A O 1
ATOM 1115 N N . VAL A 1 142 ? 13.325 -12.909 1.865 1.00 93.00 142 VAL A N 1
ATOM 1116 C CA . VAL A 1 142 ? 13.848 -11.818 2.707 1.00 93.00 142 VAL A CA 1
ATOM 1117 C C . VAL A 1 142 ? 15.046 -12.308 3.516 1.00 93.00 142 VAL 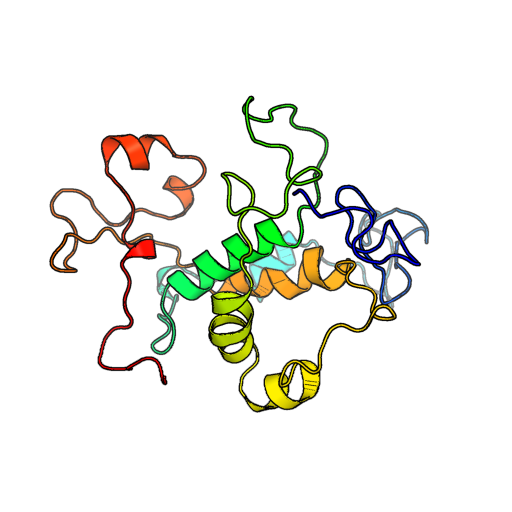A C 1
ATOM 1119 O O . VAL A 1 142 ? 16.164 -11.829 3.331 1.00 93.00 142 VAL A O 1
ATOM 1122 N N . GLY A 1 143 ? 14.826 -13.315 4.360 1.00 91.44 143 GLY A N 1
ATOM 1123 C CA . GLY A 1 143 ? 15.849 -13.945 5.182 1.00 91.44 143 GLY A CA 1
ATOM 1124 C C . GLY A 1 143 ? 16.501 -13.008 6.212 1.00 91.44 143 GLY A C 1
ATOM 1125 O O . GLY A 1 143 ? 16.108 -11.852 6.378 1.00 91.44 143 GLY A O 1
ATOM 1126 N N . PRO A 1 144 ? 17.511 -13.507 6.947 1.00 90.00 144 PRO A N 1
ATOM 1127 C CA . PRO A 1 144 ? 18.281 -12.682 7.867 1.00 90.00 144 PRO A CA 1
ATOM 1128 C C . PRO A 1 144 ? 19.111 -11.644 7.102 1.00 90.00 144 PRO A C 1
ATOM 1130 O O . PRO A 1 144 ? 19.690 -11.938 6.054 1.00 90.00 144 PRO A O 1
ATOM 1133 N N . TYR A 1 145 ? 19.217 -10.440 7.665 1.00 88.56 145 TYR A N 1
ATOM 1134 C CA . TYR A 1 145 ? 20.025 -9.364 7.096 1.00 88.56 145 TYR A CA 1
ATOM 1135 C C . TYR A 1 145 ? 21.507 -9.758 7.009 1.00 88.56 145 TYR A C 1
ATOM 1137 O O . TYR A 1 145 ? 22.098 -10.204 7.993 1.00 88.56 145 TYR A O 1
ATOM 1145 N N . LYS A 1 146 ? 22.117 -9.567 5.833 1.00 92.00 146 LYS A N 1
ATOM 1146 C CA . LYS A 1 146 ? 23.511 -9.961 5.542 1.00 92.00 146 LYS A CA 1
ATOM 1147 C C . LYS A 1 146 ? 24.497 -8.788 5.512 1.00 92.00 146 LYS A C 1
ATOM 1149 O O . LYS A 1 146 ? 25.666 -8.989 5.201 1.00 92.00 146 LYS A O 1
ATOM 1154 N N . GLY A 1 147 ? 24.042 -7.583 5.851 1.00 86.75 147 GLY A N 1
ATOM 1155 C CA . GLY A 1 147 ? 24.814 -6.351 5.701 1.00 86.75 147 GLY A CA 1
ATOM 1156 C C . GLY A 1 147 ? 24.363 -5.518 4.503 1.00 86.75 147 GLY A C 1
ATOM 1157 O O . GLY A 1 147 ? 23.537 -5.949 3.700 1.00 86.75 147 GLY A O 1
ATOM 1158 N N . TYR A 1 148 ? 24.888 -4.295 4.424 1.00 86.06 148 TYR A N 1
ATOM 1159 C CA . TYR A 1 148 ? 24.561 -3.356 3.355 1.00 86.06 148 TYR A CA 1
ATOM 1160 C C . TYR A 1 148 ? 25.267 -3.770 2.064 1.00 86.06 148 TYR A C 1
ATOM 1162 O O . TYR A 1 148 ? 26.485 -3.954 2.059 1.00 86.06 148 TYR A O 1
ATOM 1170 N N . ASP A 1 149 ? 24.505 -3.864 0.978 1.00 87.38 149 ASP A N 1
ATOM 1171 C CA . ASP A 1 149 ? 25.012 -4.122 -0.365 1.00 87.38 149 ASP A CA 1
ATOM 1172 C C . ASP A 1 149 ? 24.737 -2.892 -1.251 1.00 87.38 149 ASP A C 1
ATOM 1174 O O . ASP A 1 149 ? 23.576 -2.622 -1.570 1.00 87.38 149 ASP A O 1
ATOM 1178 N N . PRO A 1 150 ? 25.772 -2.125 -1.651 1.00 87.44 150 PRO A N 1
ATOM 1179 C CA . PRO A 1 150 ? 25.597 -0.920 -2.461 1.00 87.44 150 PRO A CA 1
ATOM 1180 C C . PRO A 1 150 ? 25.134 -1.199 -3.896 1.00 87.44 150 PRO A C 1
ATOM 1182 O O . PRO A 1 150 ? 24.827 -0.249 -4.615 1.00 87.44 150 PRO A O 1
ATOM 1185 N N . THR A 1 151 ? 25.109 -2.463 -4.326 1.00 90.50 151 THR A N 1
ATOM 1186 C CA . THR A 1 151 ? 24.694 -2.861 -5.680 1.00 90.50 151 THR A CA 1
ATOM 1187 C C . THR A 1 151 ? 23.193 -3.130 -5.797 1.00 90.50 151 THR A C 1
ATOM 1189 O O . THR A 1 151 ? 22.675 -3.240 -6.908 1.00 90.50 151 THR A O 1
ATOM 1192 N N . VAL A 1 152 ? 22.482 -3.207 -4.668 1.00 91.50 152 VAL A N 1
ATOM 1193 C CA . VAL A 1 152 ? 21.029 -3.402 -4.629 1.00 91.50 152 VAL A CA 1
ATOM 1194 C C . VAL A 1 152 ? 20.324 -2.084 -4.933 1.00 91.50 152 VAL A C 1
ATOM 1196 O O . VAL A 1 152 ? 20.641 -1.065 -4.328 1.00 91.50 152 VAL A O 1
ATOM 1199 N N . ASP A 1 153 ? 19.336 -2.112 -5.831 1.00 92.00 153 ASP A N 1
ATOM 1200 C CA . ASP A 1 153 ? 18.464 -0.968 -6.112 1.00 92.00 153 ASP A CA 1
ATOM 1201 C C . ASP A 1 153 ? 17.316 -0.899 -5.079 1.00 92.00 153 ASP A C 1
ATOM 1203 O O . ASP A 1 153 ? 16.400 -1.725 -5.131 1.00 92.00 153 ASP A O 1
ATOM 1207 N N . PRO A 1 154 ? 17.323 0.064 -4.134 1.00 89.94 154 PRO A N 1
ATOM 1208 C CA . PRO A 1 154 ? 16.262 0.246 -3.143 1.00 89.94 154 PRO A CA 1
ATOM 1209 C C . PRO A 1 154 ? 15.009 0.939 -3.704 1.00 89.94 154 PRO A C 1
ATOM 1211 O O . PRO A 1 154 ? 14.084 1.239 -2.946 1.00 89.94 154 PRO A O 1
ATOM 1214 N N . THR A 1 155 ? 14.966 1.269 -4.998 1.00 90.38 155 THR A N 1
ATOM 1215 C CA . THR A 1 155 ? 13.841 1.998 -5.589 1.00 90.38 155 THR A CA 1
ATOM 1216 C C . THR A 1 155 ? 12.572 1.151 -5.561 1.00 90.38 155 THR A C 1
ATOM 1218 O O . THR A 1 155 ? 12.510 0.044 -6.097 1.00 90.38 155 THR A O 1
ATOM 1221 N N . VAL A 1 156 ? 11.509 1.704 -4.976 1.00 92.19 156 VAL A N 1
ATOM 1222 C CA . VAL A 1 156 ? 10.215 1.022 -4.884 1.00 92.19 156 VAL A CA 1
ATOM 1223 C C . VAL A 1 156 ? 9.653 0.764 -6.276 1.00 92.19 156 VAL A C 1
ATOM 1225 O O . VAL A 1 156 ? 9.610 1.656 -7.127 1.00 92.19 156 VAL A O 1
ATOM 1228 N N . SER A 1 157 ? 9.186 -0.461 -6.510 1.00 95.00 157 SER A N 1
ATOM 1229 C CA . SER A 1 157 ? 8.641 -0.844 -7.805 1.00 95.00 157 SER A CA 1
ATOM 1230 C C . SER A 1 157 ? 7.209 -0.351 -8.011 1.00 95.00 157 SER A C 1
ATOM 1232 O O . SER A 1 157 ? 6.407 -0.233 -7.079 1.00 95.00 157 SER A O 1
ATOM 1234 N N . ASN A 1 158 ? 6.866 -0.082 -9.271 1.00 94.88 158 ASN A N 1
ATOM 1235 C CA . ASN A 1 158 ? 5.539 0.366 -9.672 1.00 94.88 158 ASN A CA 1
ATOM 1236 C C . ASN A 1 158 ? 4.463 -0.655 -9.271 1.00 94.88 158 ASN A C 1
ATOM 1238 O O . ASN A 1 158 ? 3.448 -0.275 -8.693 1.00 94.88 158 ASN A O 1
ATOM 1242 N N . VAL A 1 159 ? 4.727 -1.947 -9.497 1.00 95.88 159 VAL A N 1
ATOM 1243 C CA . VAL A 1 159 ? 3.802 -3.038 -9.155 1.00 95.88 159 VAL A CA 1
ATOM 1244 C C . VAL A 1 159 ? 3.588 -3.167 -7.647 1.00 95.88 159 VAL A C 1
ATOM 1246 O O . VAL A 1 159 ? 2.455 -3.376 -7.218 1.00 95.88 159 VAL A O 1
ATOM 1249 N N . PHE A 1 160 ? 4.638 -2.981 -6.838 1.00 94.12 160 PHE A N 1
ATOM 1250 C CA . PHE A 1 160 ? 4.525 -3.040 -5.383 1.00 94.12 160 PHE A CA 1
ATOM 1251 C C . PHE A 1 160 ? 3.634 -1.914 -4.851 1.00 94.12 160 PHE A C 1
ATOM 1253 O O . PHE A 1 160 ? 2.649 -2.175 -4.164 1.00 94.12 160 PHE A O 1
ATOM 1260 N N . SER A 1 161 ? 3.938 -0.671 -5.231 1.00 91.31 161 SER A N 1
ATOM 1261 C CA . SER A 1 161 ? 3.251 0.529 -4.735 1.00 91.31 161 SER A CA 1
ATOM 1262 C C . SER A 1 161 ? 1.801 0.658 -5.225 1.00 91.31 161 SER A C 1
ATOM 1264 O O . SER A 1 161 ? 0.895 1.022 -4.470 1.00 91.31 161 SER A O 1
ATOM 1266 N N . THR A 1 162 ? 1.552 0.369 -6.505 1.00 90.25 162 THR A N 1
ATOM 1267 C CA . THR A 1 162 ? 0.251 0.669 -7.127 1.00 90.25 162 THR A CA 1
ATOM 1268 C C . THR A 1 162 ? -0.752 -0.477 -7.041 1.00 90.25 162 THR A C 1
ATOM 1270 O O . THR A 1 162 ? -1.952 -0.220 -7.147 1.00 90.25 162 THR A O 1
ATOM 1273 N N . ALA A 1 163 ? -0.290 -1.710 -6.808 1.00 92.94 163 ALA A N 1
ATOM 1274 C CA . ALA A 1 163 ? -1.141 -2.895 -6.807 1.00 92.94 163 ALA A CA 1
ATOM 1275 C C . ALA A 1 163 ? -0.849 -3.840 -5.633 1.00 92.94 163 ALA A C 1
ATOM 1277 O O . ALA A 1 163 ? -1.704 -3.999 -4.768 1.00 92.94 163 ALA A O 1
ATOM 1278 N N . ALA A 1 164 ? 0.337 -4.453 -5.573 1.00 94.94 164 ALA A N 1
ATOM 1279 C CA . ALA A 1 164 ? 0.569 -5.608 -4.702 1.00 94.94 164 ALA A CA 1
ATOM 1280 C C . ALA A 1 164 ? 0.431 -5.280 -3.208 1.00 94.94 164 ALA A C 1
ATOM 1282 O O . ALA A 1 164 ? -0.249 -5.999 -2.482 1.00 94.94 164 ALA A O 1
ATOM 1283 N N . PHE A 1 165 ? 0.998 -4.161 -2.745 1.00 93.94 165 PHE A N 1
ATOM 1284 C CA . PHE A 1 165 ? 0.928 -3.784 -1.330 1.00 93.94 165 PHE A CA 1
ATOM 1285 C C . PHE A 1 165 ? -0.459 -3.271 -0.901 1.00 93.94 165 PHE A C 1
ATOM 1287 O O . PHE A 1 165 ? -0.709 -3.056 0.282 1.00 93.94 165 PHE A O 1
ATOM 1294 N N . ARG A 1 166 ? -1.404 -3.132 -1.844 1.00 92.81 166 ARG A N 1
ATOM 1295 C CA . ARG A 1 166 ? -2.809 -2.816 -1.548 1.00 92.81 166 ARG A CA 1
ATOM 1296 C C . ARG A 1 166 ? -3.622 -4.033 -1.110 1.00 92.81 166 ARG A C 1
ATOM 1298 O O . ARG A 1 166 ? -4.815 -3.878 -0.865 1.00 92.81 166 ARG A O 1
ATOM 1305 N N . PHE A 1 167 ? -3.001 -5.211 -0.964 1.00 93.38 167 PHE A N 1
ATOM 1306 C CA . PHE A 1 167 ? -3.655 -6.377 -0.358 1.00 93.38 167 PHE A CA 1
ATOM 1307 C C . PHE A 1 167 ? -4.257 -6.030 1.014 1.00 93.38 167 PHE A C 1
ATOM 1309 O O . PHE A 1 167 ? -5.330 -6.515 1.337 1.00 93.38 167 PHE A O 1
ATOM 1316 N N . GLY A 1 168 ? -3.647 -5.107 1.770 1.00 91.06 168 GLY A N 1
ATOM 1317 C CA . GLY A 1 168 ? -4.181 -4.640 3.053 1.00 91.06 168 GLY A CA 1
ATOM 1318 C C . GLY A 1 168 ? -5.587 -4.030 2.977 1.00 91.06 168 GLY A C 1
ATOM 1319 O O . GLY A 1 168 ? -6.251 -3.913 3.995 1.00 91.06 168 GLY A O 1
ATOM 1320 N N . HIS A 1 169 ? -6.105 -3.678 1.795 1.00 92.50 169 HIS A N 1
ATOM 1321 C CA . HIS A 1 169 ? -7.507 -3.269 1.663 1.00 92.50 169 HIS A CA 1
ATOM 1322 C C . HIS A 1 169 ? -8.497 -4.409 1.939 1.00 92.50 169 HIS A C 1
ATOM 1324 O O . HIS A 1 169 ? -9.649 -4.129 2.258 1.00 92.50 169 HIS A O 1
ATOM 1330 N N . THR A 1 170 ? -8.077 -5.674 1.842 1.00 91.25 170 THR A N 1
ATOM 1331 C CA . THR A 1 170 ? -8.923 -6.824 2.197 1.00 91.25 170 THR A CA 1
ATOM 1332 C C . THR A 1 170 ? -8.974 -7.072 3.701 1.00 91.25 170 THR A C 1
ATOM 1334 O O . THR A 1 170 ? -9.797 -7.861 4.146 1.00 91.25 170 THR A O 1
ATOM 1337 N N . THR A 1 171 ? -8.110 -6.420 4.484 1.00 90.75 171 THR A N 1
ATOM 1338 C CA . THR A 1 171 ? -8.050 -6.552 5.949 1.00 90.75 171 THR A CA 1
ATOM 1339 C C . THR A 1 171 ? -8.695 -5.362 6.665 1.00 90.75 171 THR A C 1
ATOM 1341 O O . THR A 1 171 ? -8.553 -5.194 7.873 1.00 90.75 171 THR A O 1
ATOM 1344 N N . VAL A 1 172 ? -9.402 -4.501 5.925 1.00 90.75 172 VAL A N 1
ATOM 1345 C CA . VAL A 1 172 ? -10.088 -3.327 6.467 1.00 90.75 172 VAL A CA 1
ATOM 1346 C C . VAL A 1 172 ? -11.475 -3.715 6.970 1.00 90.75 172 VAL A C 1
ATOM 1348 O O . VAL A 1 172 ? -12.346 -4.096 6.190 1.00 90.75 172 VAL A O 1
ATOM 1351 N N . HIS A 1 173 ? -11.704 -3.534 8.267 1.00 90.38 173 HIS A N 1
ATOM 1352 C CA . HIS A 1 173 ? -13.011 -3.755 8.872 1.00 90.38 173 HIS A CA 1
ATOM 1353 C C . HIS A 1 173 ? -13.980 -2.582 8.581 1.00 90.38 173 HIS A C 1
ATOM 1355 O O . HIS A 1 173 ? -13.575 -1.417 8.668 1.00 90.38 173 HIS A O 1
ATOM 1361 N N . PRO A 1 174 ? -15.274 -2.827 8.277 1.00 90.88 174 PRO A N 1
ATOM 1362 C CA . PRO A 1 174 ? -16.239 -1.764 7.954 1.00 90.88 174 PRO A CA 1
ATOM 1363 C C . PRO A 1 174 ? -16.660 -0.916 9.164 1.00 90.88 174 PRO A C 1
ATOM 1365 O O . PRO A 1 174 ? -17.304 0.125 9.003 1.00 90.88 174 PRO A O 1
ATOM 1368 N N . VAL A 1 175 ? -16.318 -1.353 10.377 1.00 89.12 175 VAL A N 1
ATOM 1369 C CA . VAL A 1 175 ? -16.678 -0.700 11.640 1.00 89.12 175 VAL A CA 1
ATOM 1370 C C . VAL A 1 175 ? -15.437 -0.509 12.501 1.00 89.12 175 VAL A C 1
ATOM 1372 O O . VAL A 1 175 ? -14.698 -1.456 12.753 1.00 89.12 175 VAL A O 1
ATOM 1375 N N . VAL A 1 176 ? -15.253 0.710 13.001 1.00 88.38 176 VAL A N 1
ATOM 1376 C CA . VAL A 1 176 ? -14.204 1.096 13.944 1.00 88.38 176 VAL A CA 1
ATOM 1377 C C . VAL A 1 176 ? -14.759 1.020 15.365 1.00 88.38 176 VAL A C 1
ATOM 1379 O O . VAL A 1 176 ? -15.594 1.835 15.774 1.00 88.38 176 VAL A O 1
ATOM 1382 N N . ARG A 1 177 ? -14.272 0.046 16.142 1.00 86.06 177 ARG A N 1
ATOM 1383 C CA . ARG A 1 177 ? -14.638 -0.117 17.556 1.00 86.06 177 ARG A CA 1
ATOM 1384 C C . ARG A 1 177 ? -14.031 0.995 18.422 1.00 86.06 177 ARG A C 1
ATOM 1386 O O . ARG A 1 177 ? -12.904 1.451 18.201 1.00 86.06 177 ARG A O 1
ATOM 1393 N N . ARG A 1 178 ? -14.779 1.429 19.441 1.00 84.69 178 ARG A N 1
ATOM 1394 C CA . ARG A 1 178 ? -14.341 2.401 20.455 1.00 84.69 178 ARG A CA 1
ATOM 1395 C C . ARG A 1 178 ? -14.362 1.711 21.810 1.00 84.69 178 ARG A C 1
ATOM 1397 O O . ARG A 1 178 ? -15.422 1.332 22.290 1.00 84.69 178 ARG A O 1
ATOM 1404 N N . LEU A 1 179 ? -13.183 1.515 22.387 1.00 84.19 179 LEU A N 1
ATOM 1405 C CA . LEU A 1 179 ? -12.989 0.795 23.638 1.00 84.19 179 LEU A CA 1
ATOM 1406 C C . LEU A 1 179 ? -12.498 1.759 24.714 1.00 84.19 179 LEU A C 1
ATOM 1408 O O . LEU A 1 179 ? -11.716 2.670 24.439 1.00 84.19 179 LEU A O 1
ATOM 1412 N N . ASN A 1 180 ? -12.959 1.545 25.939 1.00 82.50 180 ASN A N 1
ATOM 1413 C CA . ASN A 1 180 ? -12.471 2.243 27.120 1.00 82.50 180 ASN A CA 1
ATOM 1414 C C . ASN A 1 180 ? -11.187 1.582 27.671 1.00 82.50 180 ASN A C 1
ATOM 1416 O O . ASN A 1 180 ? -10.702 0.580 27.148 1.00 82.50 180 ASN A O 1
ATOM 1420 N N . ALA A 1 181 ? -10.650 2.123 28.768 1.00 83.25 181 ALA A N 1
ATOM 1421 C CA . ALA A 1 181 ? -9.430 1.618 29.409 1.00 83.25 181 ALA A CA 1
ATOM 1422 C C . ALA A 1 181 ? -9.532 0.169 29.935 1.00 83.25 181 ALA A C 1
ATOM 1424 O O . ALA A 1 181 ? -8.513 -0.449 30.228 1.00 83.25 181 ALA A O 1
ATOM 1425 N N . SER A 1 182 ? -10.744 -0.377 30.058 1.00 86.81 182 SER A N 1
ATOM 1426 C CA . SER A 1 182 ? -11.010 -1.764 30.455 1.00 86.81 182 SER A CA 1
ATOM 1427 C C . SER A 1 182 ? -11.278 -2.684 29.256 1.00 86.81 182 SER A C 1
ATOM 1429 O O . SER A 1 182 ? -11.781 -3.790 29.447 1.00 86.81 182 SER A O 1
ATOM 1431 N N . PHE A 1 183 ? -10.969 -2.238 28.031 1.00 81.69 183 PHE A N 1
ATOM 1432 C CA . PHE A 1 183 ? -11.195 -2.972 26.777 1.00 81.69 183 PHE A CA 1
ATOM 1433 C C . PHE A 1 183 ? -12.663 -3.356 26.532 1.00 81.69 183 PHE A C 1
ATOM 1435 O O . PHE A 1 183 ? -12.952 -4.314 25.823 1.00 81.69 183 PHE A O 1
ATOM 1442 N N . GLN A 1 184 ? -13.599 -2.605 27.114 1.00 85.56 184 GLN A N 1
ATOM 1443 C CA . GLN A 1 184 ? -15.034 -2.739 26.853 1.00 85.56 184 GLN A CA 1
ATOM 1444 C C . GLN A 1 184 ? -15.495 -1.617 25.928 1.00 85.56 184 GLN A C 1
ATOM 1446 O O . GLN A 1 184 ? -14.859 -0.560 25.891 1.00 85.56 184 GLN A O 1
ATOM 1451 N N . GLU A 1 185 ? -16.608 -1.812 25.219 1.00 85.69 185 GLU A N 1
ATOM 1452 C CA . GLU A 1 185 ? -17.206 -0.751 24.403 1.00 85.69 185 GLU A CA 1
ATOM 1453 C C . GLU A 1 185 ? -17.400 0.526 25.223 1.00 85.69 185 GLU A C 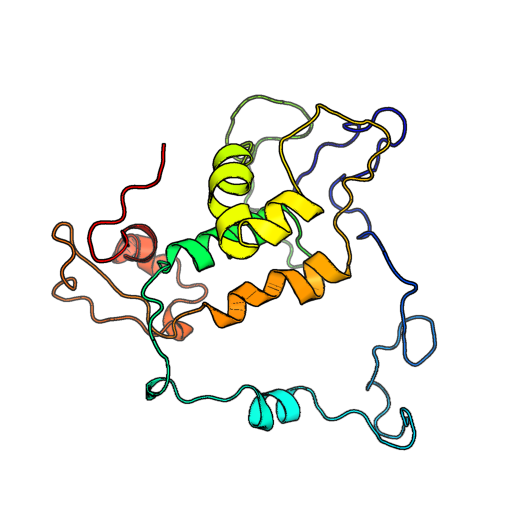1
ATOM 1455 O O . GLU A 1 185 ? -17.861 0.497 26.369 1.00 85.69 185 GLU A O 1
ATOM 1460 N N . GLN A 1 186 ? -16.985 1.656 24.655 1.00 84.25 186 GLN A N 1
ATOM 1461 C CA . GLN A 1 186 ? -16.999 2.929 25.352 1.00 84.25 186 GLN A CA 1
ATOM 1462 C C . GLN A 1 186 ? -18.444 3.417 25.530 1.00 84.25 186 GLN A C 1
ATOM 1464 O O . GLN A 1 186 ? -19.109 3.742 24.543 1.00 84.25 186 GLN A O 1
ATOM 1469 N N . PRO A 1 187 ? -18.938 3.549 26.776 1.00 84.94 187 PRO A N 1
ATOM 1470 C CA . PRO A 1 187 ? -20.289 4.039 27.001 1.00 84.94 187 PRO A CA 1
ATOM 1471 C C . PRO A 1 187 ? -20.464 5.443 26.412 1.00 84.94 187 PRO A C 1
ATOM 1473 O O . PRO A 1 187 ? -19.638 6.327 26.638 1.00 84.94 187 PRO A O 1
ATOM 1476 N N . GLY A 1 188 ? -21.543 5.646 25.655 1.00 85.56 188 GLY A N 1
ATOM 1477 C CA . GLY A 1 188 ? -21.855 6.927 25.013 1.00 85.56 188 GLY A CA 1
ATOM 1478 C C . GLY A 1 188 ? -21.167 7.177 23.666 1.00 85.56 188 GLY A C 1
ATOM 1479 O O . GLY A 1 188 ? -21.476 8.185 23.036 1.00 85.56 188 GLY A O 1
ATOM 1480 N N . LEU A 1 189 ? -20.298 6.274 23.194 1.00 85.94 189 LEU A N 1
ATOM 1481 C CA . LEU A 1 189 ? -19.734 6.312 21.841 1.00 85.94 189 LEU A CA 1
ATOM 1482 C C . LEU A 1 189 ? -20.002 4.978 21.125 1.00 85.94 189 LEU A C 1
ATOM 1484 O O . LEU A 1 189 ? -19.272 4.015 21.361 1.00 85.94 189 LEU A O 1
ATOM 1488 N N . PRO A 1 190 ? -21.032 4.895 20.261 1.00 86.62 190 PRO A N 1
ATOM 1489 C CA . PRO A 1 190 ? -21.312 3.668 19.523 1.00 86.62 190 PRO A CA 1
ATOM 1490 C C . PRO A 1 190 ? -20.186 3.338 18.525 1.00 86.62 190 PRO A C 1
ATOM 1492 O O . PRO A 1 190 ? -19.421 4.235 18.143 1.00 86.62 190 PRO A O 1
ATOM 1495 N N . PRO A 1 191 ? -20.096 2.075 18.060 1.00 86.50 191 PRO A N 1
ATOM 1496 C CA . PRO A 1 191 ? -19.204 1.704 16.968 1.00 86.50 191 PRO A CA 1
ATOM 1497 C C . PRO A 1 191 ? -19.411 2.612 15.751 1.00 86.50 191 PRO A C 1
ATOM 1499 O O . PRO A 1 191 ? -20.541 2.913 15.361 1.00 86.50 191 PRO A O 1
ATOM 1502 N N . LEU A 1 192 ? -18.307 3.076 15.168 1.00 89.12 192 LEU A N 1
ATOM 1503 C CA . LEU A 1 192 ? -18.321 4.055 14.085 1.00 89.12 192 LEU A CA 1
ATOM 1504 C C . LEU A 1 192 ? -18.193 3.331 12.747 1.00 89.12 192 LEU A C 1
ATOM 1506 O O . LEU A 1 192 ? -17.230 2.595 12.545 1.00 89.12 192 LEU A O 1
ATOM 1510 N N . SER A 1 193 ? -19.117 3.560 11.814 1.00 91.75 193 SER A N 1
ATOM 1511 C CA . SER A 1 193 ? -18.918 3.086 10.442 1.00 91.75 193 SER A CA 1
ATOM 1512 C C . SER A 1 193 ? -17.657 3.723 9.856 1.00 91.75 193 SER A C 1
ATOM 1514 O O . SER A 1 193 ? -17.444 4.930 9.992 1.00 91.75 193 SER A O 1
ATOM 1516 N N . LEU A 1 194 ? -16.820 2.928 9.188 1.00 90.25 194 LEU A N 1
ATOM 1517 C CA . LEU A 1 194 ? -15.559 3.403 8.619 1.00 90.25 194 LEU A CA 1
ATOM 1518 C C . LEU A 1 194 ? -15.772 4.576 7.650 1.00 90.25 194 LEU A C 1
ATOM 1520 O O . LEU A 1 194 ? -14.971 5.512 7.626 1.00 90.25 194 LEU A O 1
ATOM 1524 N N . GLN A 1 195 ? -16.884 4.571 6.910 1.00 90.88 195 GLN A N 1
ATOM 1525 C CA . GLN A 1 195 ? -17.235 5.648 5.982 1.00 90.88 195 GLN A CA 1
ATOM 1526 C C . GLN A 1 195 ? -17.328 7.022 6.677 1.00 90.88 195 GLN A C 1
ATOM 1528 O O . GLN A 1 195 ? -16.937 8.033 6.098 1.00 90.88 195 GLN A O 1
ATOM 1533 N N . ASP A 1 196 ? -17.766 7.048 7.940 1.00 89.94 196 ASP A N 1
ATOM 1534 C CA . ASP A 1 196 ? -17.953 8.261 8.747 1.00 89.94 196 ASP A CA 1
ATOM 1535 C C . ASP A 1 196 ? -16.686 8.649 9.536 1.00 89.94 196 ASP A C 1
ATOM 1537 O O . ASP A 1 196 ? -16.660 9.671 10.241 1.00 89.94 196 ASP A O 1
ATOM 1541 N N . ALA A 1 197 ? -15.644 7.814 9.457 1.00 88.00 197 ALA A N 1
ATOM 1542 C CA . ALA A 1 197 ? -14.343 8.032 10.080 1.00 88.00 197 ALA A CA 1
ATOM 1543 C C . ALA A 1 197 ? -13.350 8.727 9.133 1.00 88.00 197 ALA A C 1
ATOM 1545 O O . ALA A 1 197 ? -12.444 9.426 9.600 1.00 88.00 197 ALA A O 1
ATOM 1546 N N . PHE A 1 198 ? -13.517 8.578 7.813 1.00 87.69 198 PHE A N 1
ATOM 1547 C CA . PHE A 1 198 ? -12.619 9.184 6.831 1.00 87.69 198 PHE A CA 1
ATOM 1548 C C . PHE A 1 198 ? -12.568 10.710 6.971 1.00 87.69 198 PHE A C 1
ATOM 1550 O O . PHE A 1 198 ? -13.589 11.382 7.111 1.00 87.69 198 PHE A O 1
ATOM 1557 N N . PHE A 1 199 ? -11.345 11.253 6.957 1.00 86.19 199 PHE A N 1
ATOM 1558 C CA . PHE A 1 199 ? -11.058 12.693 7.006 1.00 86.19 199 PHE A CA 1
ATOM 1559 C C . PHE A 1 199 ? -11.798 13.459 8.113 1.00 86.19 199 PHE A C 1
ATOM 1561 O O . PHE A 1 199 ? -12.097 14.643 7.971 1.00 86.19 199 PHE A O 1
ATOM 1568 N N . SER A 1 200 ? -12.045 12.797 9.247 1.00 88.06 200 SER A N 1
ATOM 1569 C CA . SER A 1 200 ? -12.743 13.370 10.399 1.00 88.06 200 SER A CA 1
ATOM 1570 C C . SER A 1 200 ? -11.803 13.582 11.597 1.00 88.06 200 SER A C 1
ATOM 1572 O O . SER A 1 200 ? -12.053 13.042 12.677 1.00 88.06 200 SER A O 1
ATOM 1574 N N . PRO A 1 201 ? -10.721 14.384 11.471 1.00 86.06 201 PRO A N 1
ATOM 1575 C CA . PRO A 1 201 ? -9.744 14.574 12.549 1.00 86.06 201 PRO A CA 1
ATOM 1576 C C . PRO A 1 201 ? -10.360 15.223 13.795 1.00 86.06 201 PRO A C 1
ATOM 1578 O O . PRO A 1 201 ? -9.862 15.037 14.903 1.00 86.06 201 PRO A O 1
ATOM 1581 N N . TRP A 1 202 ? -11.479 15.939 13.644 1.00 84.12 202 TRP A N 1
ATOM 1582 C CA . TRP A 1 202 ? -12.231 16.507 14.763 1.00 84.12 202 TRP A CA 1
ATOM 1583 C C . TRP A 1 202 ? -12.680 15.441 15.774 1.00 84.12 202 TRP A C 1
ATOM 1585 O O . TRP A 1 202 ? -12.792 15.752 16.960 1.00 84.12 202 TRP A O 1
ATOM 1595 N N . ARG A 1 203 ? -12.894 14.191 15.335 1.00 85.56 203 ARG A N 1
ATOM 1596 C CA . ARG A 1 203 ? -13.238 13.072 16.221 1.00 85.56 203 ARG A CA 1
ATOM 1597 C C . ARG A 1 203 ? -12.093 12.736 17.164 1.00 85.56 203 ARG A C 1
ATOM 1599 O O . ARG A 1 203 ? -12.346 12.480 18.328 1.00 85.56 203 ARG A O 1
ATOM 1606 N N . LEU A 1 204 ? -10.837 12.838 16.727 1.00 83.69 204 LEU A N 1
ATOM 1607 C CA . LEU A 1 204 ? -9.691 12.656 17.626 1.00 83.69 204 LEU A CA 1
ATOM 1608 C C . LEU A 1 204 ? -9.664 13.727 18.721 1.00 83.69 204 LEU A C 1
ATOM 1610 O O . LEU A 1 204 ? -9.410 13.421 19.881 1.00 83.69 204 LEU A O 1
ATOM 1614 N N . LEU A 1 205 ? -9.978 14.973 18.358 1.00 82.06 205 LEU A N 1
ATOM 1615 C CA . LEU A 1 205 ? -9.972 16.104 19.287 1.00 82.06 205 LEU A CA 1
ATOM 1616 C C . LEU A 1 205 ? -11.131 16.057 20.292 1.00 82.06 205 LEU A C 1
ATOM 1618 O O . LEU A 1 205 ? -10.963 16.486 21.430 1.00 82.06 205 LEU A O 1
ATOM 1622 N N . LYS A 1 206 ? -12.307 15.575 19.872 1.00 85.25 206 LYS A N 1
ATOM 1623 C CA . LYS A 1 206 ? -13.522 15.563 20.706 1.00 85.25 206 LYS A CA 1
ATOM 1624 C C . LYS A 1 206 ? -13.796 14.229 21.395 1.00 85.25 206 LYS A C 1
ATOM 1626 O O . LYS A 1 206 ? -14.370 14.216 22.476 1.00 85.25 206 LYS A O 1
ATOM 1631 N N . GLU A 1 207 ? -13.425 13.125 20.762 1.00 85.12 207 GLU A N 1
ATOM 1632 C CA . GLU A 1 207 ? -13.784 11.763 21.169 1.00 85.12 207 GLU A CA 1
ATOM 1633 C C . GLU A 1 207 ? -12.551 10.926 21.576 1.00 85.12 207 GLU A C 1
ATOM 1635 O O . GLU A 1 207 ? -12.706 9.796 22.037 1.00 85.12 207 GLU A O 1
ATOM 1640 N N . GLY A 1 208 ? -11.328 11.442 21.398 1.00 77.12 208 GLY A N 1
ATOM 1641 C CA . GLY A 1 208 ? -10.082 10.719 21.672 1.00 77.12 208 GLY A CA 1
ATOM 1642 C C . GLY A 1 208 ? -9.692 9.721 20.574 1.00 77.12 208 GLY A C 1
ATOM 1643 O O . GLY A 1 208 ? -10.325 9.637 19.519 1.00 77.12 208 GLY A O 1
ATOM 1644 N N . THR A 1 209 ? -8.619 8.963 20.802 1.00 69.75 209 THR A N 1
ATOM 1645 C CA . THR A 1 209 ? -8.103 7.975 19.840 1.00 69.75 209 THR A CA 1
ATOM 1646 C C . THR A 1 209 ? -8.988 6.722 19.777 1.00 69.75 209 THR A C 1
ATOM 1648 O O . THR A 1 209 ? -9.303 6.162 20.828 1.00 69.75 209 THR A O 1
ATOM 1651 N N . PRO A 1 210 ? -9.368 6.242 18.578 1.00 66.50 210 PRO A N 1
ATOM 1652 C CA . PRO A 1 210 ? -10.093 4.985 18.409 1.00 66.50 210 PRO A CA 1
ATOM 1653 C C . PRO A 1 210 ? -9.312 3.764 18.907 1.00 66.50 210 PRO A C 1
ATOM 1655 O O . PRO A 1 210 ? -8.081 3.767 18.944 1.00 66.50 210 PRO A O 1
ATOM 1658 N N . ALA A 1 211 ? -10.034 2.687 19.225 1.00 59.66 211 ALA A N 1
ATOM 1659 C CA . ALA A 1 211 ? -9.444 1.477 19.793 1.00 59.66 211 ALA A CA 1
ATOM 1660 C C . ALA A 1 211 ? -8.670 0.609 18.799 1.00 59.66 211 ALA A C 1
ATOM 1662 O O . ALA A 1 211 ? -8.033 -0.351 19.216 1.00 59.66 211 ALA A O 1
ATOM 1663 N N . THR A 1 212 ? -8.643 0.964 17.514 1.00 54.25 212 THR A N 1
ATOM 1664 C CA . THR A 1 212 ? -7.756 0.341 16.519 1.00 54.25 212 THR A CA 1
ATOM 1665 C C . THR A 1 212 ? -6.296 0.349 16.993 1.00 54.25 212 THR A C 1
ATOM 1667 O O . THR A 1 212 ? -5.575 -0.617 16.775 1.00 54.25 212 THR A O 1
ATOM 1670 N N . LEU A 1 213 ? -5.889 1.382 17.747 1.00 51.72 213 LEU A N 1
ATOM 1671 C CA . LEU A 1 213 ? -4.558 1.485 18.361 1.00 51.72 213 LEU A CA 1
ATOM 1672 C C . LEU A 1 213 ? -4.405 0.744 19.702 1.00 51.72 213 LEU A C 1
ATOM 1674 O O . LEU A 1 213 ? -3.299 0.642 20.222 1.00 51.72 213 LEU A O 1
ATOM 1678 N N . LEU A 1 214 ? -5.507 0.256 20.270 1.00 50.03 214 LEU A N 1
ATOM 1679 C CA . LEU A 1 214 ? -5.574 -0.416 21.570 1.00 50.03 214 LEU A CA 1
ATOM 1680 C C . LEU A 1 214 ? -5.898 -1.911 21.440 1.00 50.03 214 LEU A C 1
ATOM 1682 O O . LEU A 1 214 ? -5.913 -2.610 22.445 1.00 50.03 214 LEU A O 1
ATOM 1686 N N . SER A 1 215 ? -6.172 -2.421 20.236 1.00 44.31 215 SER A N 1
ATOM 1687 C CA . SER A 1 215 ? -6.517 -3.831 20.032 1.00 44.31 215 SER A CA 1
ATOM 1688 C C . SER A 1 215 ? -5.288 -4.735 20.218 1.00 44.31 215 SER A C 1
ATOM 1690 O O . SER A 1 215 ? -4.452 -4.895 19.330 1.00 44.31 215 SER A O 1
ATOM 1692 N N . LEU A 1 216 ? -5.157 -5.310 21.416 1.00 45.16 216 LEU A N 1
ATOM 1693 C CA . LEU A 1 216 ? -4.343 -6.502 21.648 1.00 45.16 216 LEU A CA 1
ATOM 1694 C C . LEU A 1 216 ? -5.116 -7.730 21.142 1.00 45.16 216 LEU A C 1
ATOM 1696 O O . LEU A 1 216 ? -6.349 -7.721 21.210 1.00 45.16 216 LEU A O 1
ATOM 1700 N N . PRO A 1 217 ? -4.428 -8.773 20.641 1.00 41.91 217 PRO A N 1
ATOM 1701 C CA . PRO A 1 217 ? -5.097 -9.976 20.166 1.00 41.91 217 PRO A CA 1
ATOM 1702 C C . PRO A 1 217 ? -5.972 -10.570 21.275 1.00 41.91 217 PRO A C 1
ATOM 1704 O O . PRO A 1 217 ? -5.547 -10.615 22.439 1.00 41.91 217 PRO A O 1
ATOM 1707 N N . PRO A 1 218 ? -7.204 -11.004 20.956 1.00 39.31 218 PRO A N 1
ATOM 1708 C CA . PRO A 1 218 ? -8.056 -11.641 21.934 1.00 39.31 218 PRO A CA 1
ATOM 1709 C C . PRO A 1 218 ? -7.447 -13.008 22.269 1.00 39.31 218 PRO A C 1
ATOM 1711 O O . PRO A 1 218 ? -7.515 -13.942 21.487 1.00 39.31 218 PRO A O 1
ATOM 1714 N N . GLN A 1 219 ? -6.903 -13.105 23.486 1.00 35.75 219 GLN A N 1
ATOM 1715 C CA . GLN A 1 219 ? -6.397 -14.311 24.156 1.00 35.75 219 GLN A CA 1
ATOM 1716 C C . GLN A 1 219 ? -4.954 -14.746 23.811 1.00 35.75 219 GLN A C 1
ATOM 1718 O O . GLN A 1 219 ? -4.677 -15.427 22.835 1.00 35.75 219 GLN A O 1
ATOM 1723 N N . GLY A 1 220 ? -4.031 -14.459 24.737 1.00 36.19 220 GLY A N 1
ATOM 1724 C CA . GLY A 1 220 ? -2.976 -15.403 25.143 1.00 36.19 220 GLY A CA 1
ATOM 1725 C C . GLY A 1 220 ? -1.768 -15.634 24.227 1.00 36.19 220 GLY A C 1
ATOM 1726 O O . GLY A 1 220 ? -0.839 -16.316 24.656 1.00 36.19 220 GLY A O 1
ATOM 1727 N N . GLY A 1 221 ? -1.717 -15.066 23.024 1.00 32.50 221 GLY A N 1
ATOM 1728 C CA . GLY A 1 221 ? -0.523 -15.112 22.178 1.00 32.50 221 GLY A CA 1
ATOM 1729 C C . GLY A 1 221 ? 0.547 -14.141 22.673 1.00 32.50 221 GLY A C 1
ATOM 1730 O O . GLY A 1 221 ? 0.534 -12.965 22.316 1.00 32.50 221 GLY A O 1
ATOM 1731 N N . ALA A 1 222 ? 1.473 -14.607 23.511 1.00 33.75 222 ALA A N 1
ATOM 1732 C CA . ALA A 1 222 ? 2.718 -13.884 23.739 1.00 33.75 222 ALA A CA 1
ATOM 1733 C C . ALA A 1 222 ? 3.433 -13.710 22.391 1.00 33.75 222 ALA A C 1
ATOM 1735 O O . ALA A 1 222 ? 3.637 -14.691 21.675 1.00 33.75 222 ALA A O 1
ATOM 1736 N N . TRP A 1 223 ? 3.822 -12.478 22.053 1.00 38.62 223 TRP A N 1
ATOM 1737 C CA . TRP A 1 223 ? 4.801 -12.246 20.995 1.00 38.62 223 TRP A CA 1
ATOM 1738 C C . TRP A 1 223 ? 6.035 -13.107 21.309 1.00 38.62 223 TRP A C 1
ATOM 1740 O O . TRP A 1 223 ? 6.544 -13.007 22.432 1.00 38.62 223 TRP A O 1
ATOM 1750 N N . PRO A 1 224 ? 6.492 -13.992 20.405 1.00 30.75 224 PRO A N 1
ATOM 1751 C CA . PRO A 1 224 ? 7.753 -14.682 20.626 1.00 30.75 224 PRO A CA 1
ATOM 1752 C C . PRO A 1 224 ? 8.884 -13.639 20.761 1.00 30.75 224 PRO A C 1
ATOM 1754 O O . PRO A 1 224 ? 8.789 -12.574 20.145 1.00 30.75 224 PRO A O 1
ATOM 1757 N N . PRO A 1 225 ? 9.889 -13.906 21.617 1.00 37.31 225 PRO A N 1
ATOM 1758 C CA . PRO A 1 225 ? 10.936 -12.946 21.981 1.00 37.31 225 PRO A CA 1
ATOM 1759 C C . PRO A 1 225 ? 11.750 -12.424 20.792 1.00 37.31 225 PRO A C 1
ATOM 1761 O O . PRO A 1 225 ? 11.972 -13.199 19.834 1.00 37.31 225 PRO A O 1
#